Protein AF-A0AAN7QPN7-F1 (afdb_monomer_lite)

Secondary structure (DSSP, 8-state):
--HHHHHHHHHHHHHHHHHHHHHHHHHIIIIIHHHHHHHTTT-HHHHHHHHHHHHHHHHHHHHHHHHHHHHHHHHHHHHHHHHHHHH-SS----S-HHHHHHHHHHHHHTT-------SS-HHHHHHHHHHHHHTHHHHHHHTSHHHHHHHHHHHHHHS---S-SSS--HHHHHHTT-HHHHHHHHT-GGGSSHHHHHHHHHHHHHHHHHHHHHHHHHHHHHHHHT-

Radius of gyration: 21.47 Å; chains: 1; bounding box: 48×30×62 Å

Sequence (227 aa):
MDHEKLLLLAKVAGLTSSGIFSGYTWALSRATVPAIVDYGSGDEAVMLAQWRYQYVDGAAFSRPCCLINALSFGYLAYQGRVHHNECYGNLGCCAGAIHEVVVLIHARLAGNVVTPNLGIPLQYLYIIAAIASASGVPWALTLLRRTNGALSIRSKRLAGPYNDPISQPLCITYASHEQGAMKRESDDPKYKTAKALINRWKWHNDLRTALLILGTIVGAIAVVLDL

pLDDT: mean 83.75, std 16.08, range [40.84, 97.75]

Foldseek 3Di:
DDPVVLLVCLLCLQLVLLVVLLVVLVCCLPPVLVCLCVVCVPPQLSSLVSVVVVVLVNVVSLVVSLVSNLVSLVVVLVVLVVVCVVPPPDDADADCQPVQLVVCVVCVVVVHDDQRRNRDRLSVLSVLLSCLSNCLVVLCQPVCLLLLLLSLLVNCVRNNDDPDPVSPPPSNVVSVPDPSNVCLNPPDPQRPGSSSSSVVVSVSSVVSSVSSVSSSVSSVSSVVSVD

Structure (mmCIF, N/CA/C/O backbone):
data_AF-A0AAN7QPN7-F1
#
_entry.id   AF-A0AAN7QPN7-F1
#
loop_
_atom_site.group_PDB
_atom_site.id
_atom_site.type_symbol
_atom_site.label_atom_id
_atom_site.label_alt_id
_atom_site.label_comp_id
_atom_site.label_asym_id
_atom_site.label_entity_id
_atom_site.label_seq_id
_atom_site.pdbx_PDB_ins_code
_atom_site.Cartn_x
_atom_site.Cartn_y
_atom_site.Cartn_z
_atom_site.occupancy
_atom_site.B_iso_or_equiv
_atom_site.auth_seq_id
_atom_site.auth_comp_id
_atom_site.auth_asym_id
_atom_site.auth_atom_id
_atom_site.pdbx_PDB_model_num
ATOM 1 N N . MET A 1 1 ? -29.740 -4.440 13.169 1.00 72.25 1 MET A N 1
ATOM 2 C CA . MET A 1 1 ? -28.554 -4.948 13.888 1.00 72.25 1 MET A CA 1
ATOM 3 C C . MET A 1 1 ? -28.409 -4.105 15.137 1.00 72.25 1 MET A C 1
ATOM 5 O O . MET A 1 1 ? -28.555 -2.896 15.015 1.00 72.25 1 MET A O 1
ATOM 9 N N . ASP A 1 2 ? -28.250 -4.719 16.309 1.00 93.69 2 ASP A N 1
ATOM 10 C CA . ASP A 1 2 ? -28.040 -3.964 17.550 1.00 93.69 2 ASP A CA 1
ATOM 11 C C . ASP A 1 2 ? -26.683 -3.229 17.527 1.00 93.69 2 ASP A C 1
ATOM 13 O O . ASP A 1 2 ? -25.816 -3.492 16.684 1.00 93.69 2 ASP A O 1
ATOM 17 N N . HIS A 1 3 ? -26.543 -2.239 18.408 1.00 91.75 3 HIS A N 1
ATOM 18 C CA . HIS A 1 3 ? -25.372 -1.366 18.453 1.00 91.75 3 HIS A CA 1
ATOM 19 C C . HIS A 1 3 ? -24.078 -2.135 18.772 1.00 91.75 3 HIS A C 1
ATOM 21 O O . HIS A 1 3 ? -23.055 -1.901 18.129 1.00 91.75 3 HIS A O 1
ATOM 27 N N . GLU A 1 4 ? -24.131 -3.105 19.689 1.00 92.69 4 GLU A N 1
ATOM 28 C CA . GLU A 1 4 ? -22.986 -3.961 20.027 1.00 92.69 4 GLU A CA 1
ATOM 29 C C . GLU A 1 4 ? -22.502 -4.789 18.834 1.00 92.69 4 GLU A C 1
ATOM 31 O O . GLU A 1 4 ? -21.300 -4.826 18.564 1.00 92.69 4 GLU A O 1
ATOM 36 N N . LYS A 1 5 ? -23.407 -5.401 18.055 1.00 94.94 5 LYS A N 1
ATOM 37 C CA . LYS A 1 5 ? -23.014 -6.138 16.843 1.00 94.94 5 LYS A CA 1
ATOM 38 C C . LYS A 1 5 ? -22.386 -5.222 15.802 1.00 94.94 5 LYS A C 1
ATOM 40 O O . LYS A 1 5 ? -21.460 -5.650 15.120 1.00 94.94 5 LYS A O 1
ATOM 45 N N . LEU A 1 6 ? -22.847 -3.975 15.678 1.00 94.94 6 LEU A N 1
ATOM 46 C CA . LEU A 1 6 ? -22.224 -2.979 14.795 1.00 94.94 6 LEU A CA 1
ATOM 47 C C . LEU A 1 6 ? -20.797 -2.631 15.237 1.00 94.94 6 LEU A C 1
ATOM 49 O O . LEU A 1 6 ? -19.904 -2.581 14.392 1.00 94.94 6 LEU A O 1
ATOM 53 N N . LEU A 1 7 ? -20.569 -2.425 16.538 1.00 94.88 7 LEU A N 1
ATOM 54 C CA . LEU A 1 7 ? -19.230 -2.189 17.088 1.00 94.88 7 LEU A CA 1
ATOM 55 C C . LEU A 1 7 ? -18.312 -3.387 16.838 1.00 94.88 7 LEU A C 1
ATOM 57 O O . LEU A 1 7 ? -17.216 -3.219 16.305 1.00 94.88 7 LEU A O 1
ATOM 61 N N . LEU A 1 8 ? -18.769 -4.600 17.159 1.00 95.81 8 LEU A N 1
ATOM 62 C CA . LEU A 1 8 ? -17.993 -5.821 16.944 1.00 95.81 8 LEU A CA 1
ATOM 63 C C . LEU A 1 8 ? -17.665 -6.025 15.461 1.00 95.81 8 LEU A C 1
ATOM 65 O O . LEU A 1 8 ? -16.519 -6.312 15.115 1.00 95.81 8 LEU A O 1
ATOM 69 N N . LEU A 1 9 ? -18.647 -5.824 14.580 1.00 97.00 9 LEU A N 1
ATOM 70 C CA . LEU A 1 9 ? -18.448 -5.923 13.139 1.00 97.00 9 LEU A CA 1
ATOM 71 C C . LEU A 1 9 ? -17.403 -4.914 12.653 1.00 97.00 9 LEU A C 1
ATOM 73 O O . LEU A 1 9 ? -16.526 -5.291 11.883 1.00 97.00 9 LEU A O 1
ATOM 77 N N . ALA A 1 10 ? -17.453 -3.664 13.120 1.00 96.75 10 ALA A N 1
ATOM 78 C CA . ALA A 1 10 ? -16.465 -2.650 12.762 1.00 96.75 10 ALA A CA 1
ATOM 79 C C . ALA A 1 10 ? -15.056 -3.012 13.267 1.00 96.75 10 ALA A C 1
ATOM 81 O O . ALA A 1 10 ? -14.089 -2.878 12.518 1.00 96.75 10 ALA A O 1
ATOM 82 N N . LYS A 1 11 ? -14.927 -3.532 14.497 1.00 97.25 11 LYS A N 1
ATOM 83 C CA . LYS A 1 11 ? -13.642 -4.001 15.053 1.00 97.25 11 LYS A CA 1
ATOM 84 C C . LYS A 1 11 ? -13.041 -5.109 14.185 1.00 97.25 11 LYS A C 1
ATOM 86 O O . LYS A 1 11 ? -11.894 -5.000 13.752 1.00 97.25 11 LYS A O 1
ATOM 91 N N . VAL A 1 12 ? -13.830 -6.140 13.878 1.00 97.50 12 VAL A N 1
ATOM 92 C CA . VAL A 1 12 ? -13.389 -7.279 13.058 1.00 97.50 12 VAL A CA 1
ATOM 93 C C . VAL A 1 12 ? -13.070 -6.834 11.631 1.00 97.50 12 VAL A C 1
ATOM 95 O O . VAL A 1 12 ? -11.971 -7.086 11.146 1.00 97.50 12 VAL A O 1
ATOM 98 N N . ALA A 1 13 ? -13.982 -6.118 10.970 1.00 97.75 13 ALA A N 1
ATOM 99 C CA . ALA A 1 13 ? -13.796 -5.676 9.590 1.00 97.75 13 ALA A CA 1
ATOM 100 C C . ALA A 1 13 ? -12.569 -4.766 9.436 1.00 97.75 13 ALA A C 1
ATOM 102 O O . ALA A 1 13 ? -11.770 -4.974 8.521 1.00 97.75 13 ALA A O 1
ATOM 103 N N . GLY A 1 14 ? -12.383 -3.804 10.347 1.00 97.06 14 GLY A N 1
ATOM 104 C CA . GLY A 1 14 ? -11.235 -2.900 10.349 1.00 97.06 14 GLY A CA 1
ATOM 105 C C . GLY A 1 14 ? -9.908 -3.635 10.542 1.00 97.06 14 GLY A C 1
ATOM 106 O O . GLY A 1 14 ? -8.979 -3.437 9.758 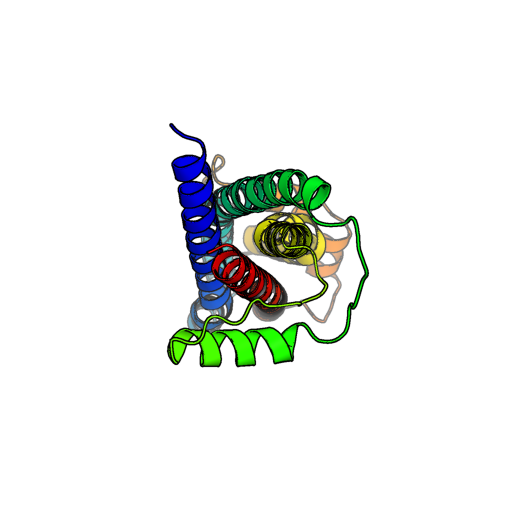1.00 97.06 14 GLY A O 1
ATOM 107 N N . LEU A 1 15 ? -9.817 -4.528 11.534 1.00 97.44 15 LEU A N 1
ATOM 108 C CA . LEU A 1 15 ? -8.595 -5.300 11.787 1.00 97.44 15 LEU A CA 1
ATOM 109 C C . LEU A 1 15 ? -8.265 -6.263 10.649 1.00 97.44 15 LEU A C 1
ATOM 111 O O . LEU A 1 15 ? -7.127 -6.284 10.175 1.00 97.44 15 LEU A O 1
ATOM 115 N N . THR A 1 16 ? -9.249 -7.032 10.182 1.00 97.75 16 THR A N 1
ATOM 116 C CA . THR A 1 16 ? -9.053 -8.005 9.105 1.00 97.75 16 THR A CA 1
ATOM 117 C C . THR A 1 16 ? -8.651 -7.310 7.809 1.00 97.75 16 THR A C 1
ATOM 119 O O . THR A 1 16 ? -7.647 -7.684 7.203 1.00 97.75 16 THR A O 1
ATOM 122 N N . SER A 1 17 ? -9.371 -6.262 7.401 1.00 97.31 17 SER A N 1
ATOM 123 C CA . SER A 1 17 ? -9.047 -5.512 6.183 1.00 97.31 17 SER A CA 1
ATOM 124 C C . SER A 1 17 ? -7.672 -4.835 6.272 1.00 97.31 17 SER A C 1
ATOM 126 O O . SER A 1 17 ? -6.893 -4.891 5.318 1.00 97.31 17 SER A O 1
ATOM 128 N N . SER A 1 18 ? -7.313 -4.255 7.423 1.00 96.38 18 SER A N 1
ATOM 129 C CA . SER A 1 18 ? -6.002 -3.625 7.629 1.00 96.38 18 SER A CA 1
ATOM 130 C C . SER A 1 18 ? -4.854 -4.643 7.593 1.00 96.38 18 SER A C 1
ATOM 132 O O . SER A 1 18 ? -3.833 -4.406 6.938 1.00 96.38 18 SER A O 1
ATOM 134 N N . GLY A 1 19 ? -5.030 -5.805 8.229 1.00 97.56 19 GLY A N 1
ATOM 135 C CA . GLY A 1 19 ? -4.060 -6.901 8.204 1.00 97.56 19 GLY A CA 1
ATOM 136 C C . GLY A 1 19 ? -3.856 -7.469 6.798 1.00 97.56 19 GLY A C 1
ATOM 137 O O . GLY A 1 19 ? -2.724 -7.586 6.332 1.00 97.56 19 GLY A O 1
ATOM 138 N N . ILE A 1 20 ? -4.947 -7.731 6.076 1.00 96.94 20 ILE A N 1
ATOM 139 C CA . ILE A 1 20 ? -4.897 -8.194 4.684 1.00 96.94 20 ILE A CA 1
ATOM 140 C C . ILE A 1 20 ? -4.188 -7.165 3.794 1.00 96.94 20 ILE A C 1
ATOM 142 O O . ILE A 1 20 ? -3.305 -7.519 3.012 1.00 96.94 20 ILE A O 1
ATOM 146 N N . PHE A 1 21 ? -4.536 -5.882 3.913 1.00 95.38 21 PHE A N 1
ATOM 147 C CA . PHE A 1 21 ? -3.988 -4.851 3.035 1.00 95.38 21 PHE A CA 1
ATOM 148 C C . PHE A 1 21 ? -2.498 -4.577 3.291 1.00 95.38 21 PHE A C 1
ATOM 150 O O . PHE A 1 21 ? -1.715 -4.422 2.345 1.00 95.38 21 PHE A O 1
ATOM 157 N N . SER A 1 22 ? -2.088 -4.553 4.562 1.00 96.06 22 SER A N 1
ATOM 158 C CA . SER A 1 22 ? -0.676 -4.435 4.938 1.00 96.06 22 SER A CA 1
ATOM 159 C C . SER A 1 22 ? 0.128 -5.656 4.481 1.00 96.06 22 SER A C 1
ATOM 161 O O . SER A 1 22 ? 1.174 -5.482 3.854 1.00 96.06 22 SER A O 1
ATOM 163 N N . GLY A 1 23 ? -0.393 -6.870 4.688 1.00 96.69 23 GLY A N 1
ATOM 164 C CA . GLY A 1 23 ? 0.221 -8.119 4.234 1.00 96.69 23 GLY A CA 1
ATOM 165 C C . GLY A 1 23 ? 0.376 -8.194 2.714 1.00 96.69 23 GLY A C 1
ATOM 166 O O . GLY A 1 23 ? 1.461 -8.499 2.221 1.00 96.69 23 GLY A O 1
ATOM 167 N N . TYR A 1 24 ? -0.662 -7.825 1.958 1.00 96.00 24 TYR A N 1
ATOM 168 C CA . TYR A 1 24 ? -0.602 -7.747 0.496 1.00 96.00 24 TYR A CA 1
ATOM 169 C C . TYR A 1 24 ? 0.479 -6.766 0.021 1.00 96.00 24 TYR A C 1
ATOM 171 O O . TYR A 1 24 ? 1.300 -7.096 -0.835 1.00 96.00 24 TYR A O 1
ATOM 179 N N . THR A 1 25 ? 0.522 -5.561 0.598 1.00 94.75 25 THR A N 1
ATOM 180 C CA . THR A 1 25 ? 1.511 -4.543 0.205 1.00 94.75 25 THR A CA 1
ATOM 181 C C . THR A 1 25 ? 2.936 -4.976 0.567 1.00 94.75 25 THR A C 1
ATOM 183 O O . THR A 1 25 ? 3.868 -4.738 -0.203 1.00 94.75 25 THR A O 1
ATOM 186 N N . TRP A 1 26 ? 3.103 -5.668 1.697 1.00 96.50 26 TRP A N 1
ATOM 187 C CA . TRP A 1 26 ? 4.377 -6.259 2.092 1.00 96.50 26 TRP A CA 1
ATOM 188 C C . TRP A 1 26 ? 4.833 -7.335 1.101 1.00 96.50 26 TRP A C 1
ATOM 190 O O . TRP A 1 26 ? 5.966 -7.282 0.616 1.00 96.50 26 TRP A O 1
ATOM 200 N N . ALA A 1 27 ? 3.943 -8.267 0.748 1.00 97.00 27 ALA A N 1
ATOM 201 C CA . ALA A 1 27 ? 4.219 -9.336 -0.210 1.00 97.00 27 ALA A CA 1
ATOM 202 C C . ALA A 1 27 ? 4.583 -8.775 -1.592 1.00 97.00 27 ALA A C 1
ATOM 204 O O . ALA A 1 27 ? 5.551 -9.222 -2.208 1.00 97.00 27 ALA A O 1
ATOM 205 N N . LEU A 1 28 ? 3.887 -7.724 -2.035 1.00 94.94 28 LEU A N 1
ATOM 206 C CA . LEU A 1 28 ? 4.197 -7.013 -3.273 1.00 94.94 28 LEU A CA 1
ATOM 207 C C . LEU A 1 28 ? 5.650 -6.520 -3.295 1.00 94.94 28 LEU A C 1
ATOM 209 O O . LEU A 1 28 ? 6.369 -6.724 -4.273 1.00 94.94 28 LEU A O 1
ATOM 213 N N . SER A 1 29 ? 6.106 -5.889 -2.211 1.00 94.38 29 SER A N 1
ATOM 214 C CA . SER A 1 29 ? 7.477 -5.387 -2.121 1.00 94.38 29 SER A CA 1
ATOM 215 C C . SER A 1 29 ? 8.520 -6.489 -1.964 1.00 94.38 29 SER A C 1
ATOM 217 O O . SER A 1 29 ? 9.626 -6.346 -2.483 1.00 94.38 29 SER A O 1
ATOM 219 N N . ARG A 1 30 ? 8.222 -7.549 -1.204 1.00 96.62 30 ARG A N 1
ATOM 220 C CA . ARG A 1 30 ? 9.219 -8.546 -0.775 1.00 96.62 30 ARG A CA 1
ATOM 221 C C . ARG A 1 30 ? 9.292 -9.788 -1.647 1.00 96.62 30 ARG A C 1
ATOM 223 O O . ARG A 1 30 ? 10.356 -10.389 -1.696 1.00 96.62 30 ARG A O 1
ATOM 230 N N . ALA A 1 31 ? 8.215 -10.135 -2.337 1.00 96.50 31 ALA A N 1
ATOM 231 C CA . ALA A 1 31 ? 8.166 -11.287 -3.226 1.00 96.50 31 ALA A CA 1
ATOM 232 C C . ALA A 1 31 ? 7.964 -10.850 -4.678 1.00 96.50 31 ALA A C 1
ATOM 234 O O . ALA A 1 31 ? 8.796 -11.144 -5.534 1.00 96.50 31 ALA A O 1
ATOM 235 N N . THR A 1 32 ? 6.906 -10.085 -4.957 1.00 96.06 32 THR A N 1
ATOM 236 C CA . THR A 1 32 ? 6.522 -9.800 -6.344 1.00 96.06 32 THR A CA 1
ATOM 237 C C . THR A 1 32 ? 7.519 -8.900 -7.067 1.00 96.06 32 THR A C 1
ATOM 239 O O . THR A 1 32 ? 7.882 -9.200 -8.199 1.00 96.06 32 THR A O 1
ATOM 242 N N . VAL A 1 33 ? 8.002 -7.813 -6.450 1.00 95.94 33 VAL A N 1
ATOM 243 C CA . VAL A 1 33 ? 8.990 -6.950 -7.122 1.00 95.94 33 VAL A CA 1
ATOM 244 C C . VAL A 1 33 ? 10.299 -7.690 -7.428 1.00 95.94 33 VAL A C 1
ATOM 246 O O . VAL A 1 33 ? 10.732 -7.605 -8.577 1.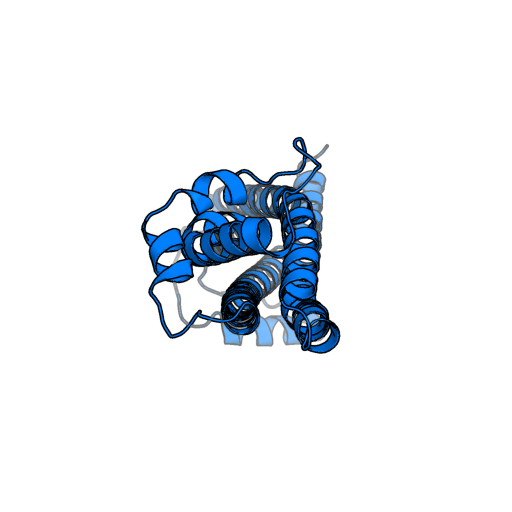00 95.94 33 VAL A O 1
ATOM 249 N N . PRO A 1 34 ? 10.939 -8.397 -6.473 1.00 96.31 34 PRO A N 1
ATOM 250 C CA . PRO A 1 34 ? 12.112 -9.207 -6.790 1.00 96.31 34 PRO A CA 1
ATOM 251 C C . PRO A 1 34 ? 11.854 -10.181 -7.940 1.00 96.31 34 PRO A C 1
ATOM 253 O O . PRO A 1 34 ? 12.615 -10.181 -8.896 1.00 96.31 34 PRO A O 1
ATOM 256 N N . ALA A 1 35 ? 10.718 -10.888 -7.932 1.00 96.06 35 ALA A N 1
ATOM 257 C CA . ALA A 1 35 ? 10.357 -11.795 -9.019 1.00 96.06 35 ALA A CA 1
ATOM 258 C C . ALA A 1 35 ? 10.266 -11.090 -10.386 1.00 96.06 35 ALA A C 1
ATOM 260 O O . ALA A 1 35 ? 10.798 -11.603 -11.366 1.00 96.06 35 ALA A O 1
ATOM 261 N N . ILE A 1 36 ? 9.657 -9.897 -10.454 1.00 95.62 36 ILE A N 1
ATOM 262 C CA . ILE A 1 36 ? 9.595 -9.095 -11.690 1.00 95.62 36 ILE A CA 1
ATOM 263 C C . ILE A 1 36 ? 11.003 -8.725 -12.170 1.00 95.62 36 ILE A C 1
ATOM 265 O O . ILE A 1 36 ? 11.316 -8.842 -13.352 1.00 95.62 36 ILE A O 1
ATOM 269 N N . VAL A 1 37 ? 11.854 -8.254 -11.255 1.00 95.31 37 VAL A N 1
ATOM 270 C CA . VAL A 1 37 ? 13.202 -7.768 -11.578 1.00 95.31 37 VAL A CA 1
ATOM 271 C C . VAL A 1 37 ? 14.138 -8.904 -11.982 1.00 95.31 37 VAL A C 1
ATOM 273 O O . VAL A 1 37 ? 14.951 -8.717 -12.887 1.00 95.31 37 VAL A O 1
ATOM 276 N N . ASP A 1 38 ? 14.039 -10.054 -11.322 1.00 93.06 38 ASP A N 1
ATOM 277 C CA . ASP A 1 38 ? 14.915 -11.198 -11.557 1.00 93.06 38 ASP A CA 1
ATOM 278 C C . ASP A 1 38 ? 14.506 -11.934 -12.839 1.00 93.06 38 ASP A C 1
ATOM 280 O O . ASP A 1 38 ? 15.352 -12.176 -13.703 1.00 93.06 38 ASP A O 1
ATOM 284 N N . TYR A 1 39 ? 13.205 -12.196 -13.024 1.00 89.19 39 TYR A N 1
ATOM 285 C CA . TYR A 1 39 ? 12.685 -12.880 -14.212 1.00 89.19 39 TYR A CA 1
ATOM 286 C C . TYR A 1 39 ? 12.797 -12.027 -15.481 1.00 89.19 39 TYR A C 1
ATOM 288 O O . TYR A 1 39 ? 13.124 -12.535 -16.549 1.00 89.19 39 TYR A O 1
ATOM 296 N N . GLY A 1 40 ? 12.556 -10.718 -15.379 1.00 82.88 40 GLY A N 1
ATOM 297 C CA . GLY A 1 40 ? 12.649 -9.797 -16.512 1.00 82.88 40 GLY A CA 1
ATOM 298 C C . GLY A 1 40 ? 14.032 -9.167 -16.704 1.00 82.88 40 GLY A C 1
ATOM 299 O O . GLY A 1 40 ? 14.169 -8.230 -17.484 1.00 82.88 40 GLY A O 1
ATOM 300 N N . SER A 1 41 ? 15.070 -9.643 -16.010 1.00 78.19 41 SER A N 1
ATOM 301 C CA . SER A 1 41 ? 16.407 -9.024 -16.007 1.00 78.19 41 SER A CA 1
ATOM 302 C C . SER A 1 41 ? 17.057 -8.866 -17.394 1.00 78.19 41 SER A C 1
ATOM 304 O O . SER A 1 41 ? 17.910 -7.991 -17.553 1.00 78.19 41 SER A O 1
ATOM 306 N N . GLY A 1 42 ? 16.631 -9.651 -18.391 1.00 84.94 42 GLY A N 1
ATOM 307 C CA . GLY A 1 42 ? 17.075 -9.555 -19.787 1.00 84.94 42 GLY A CA 1
ATOM 308 C C . GLY A 1 42 ? 16.144 -8.788 -20.737 1.00 84.94 42 GLY A C 1
ATOM 309 O O . GLY A 1 42 ? 16.549 -8.513 -21.862 1.00 84.94 42 GLY A O 1
ATOM 310 N N . ASP A 1 43 ? 14.926 -8.431 -20.315 1.00 94.44 43 ASP A N 1
ATOM 311 C CA . ASP A 1 43 ? 13.935 -7.761 -21.167 1.00 94.44 43 ASP A CA 1
ATOM 312 C C . ASP A 1 43 ? 13.081 -6.759 -20.367 1.00 94.44 43 ASP A C 1
ATOM 314 O O . ASP A 1 43 ? 12.203 -7.116 -19.571 1.00 94.44 43 ASP A O 1
ATOM 318 N N . GLU A 1 44 ? 13.313 -5.465 -20.612 1.00 94.50 44 GLU A N 1
ATOM 319 C CA . GLU A 1 44 ? 12.544 -4.399 -19.970 1.00 94.50 44 GLU A CA 1
ATOM 320 C C . GLU A 1 44 ? 11.054 -4.444 -20.310 1.00 94.50 44 GLU A C 1
ATOM 322 O O . GLU A 1 44 ? 10.236 -4.084 -19.459 1.00 94.50 44 GLU A O 1
ATOM 327 N N . ALA A 1 45 ? 10.680 -4.885 -21.514 1.00 93.38 45 ALA A N 1
ATOM 328 C CA . ALA A 1 45 ? 9.281 -4.983 -21.904 1.00 93.38 45 ALA A CA 1
ATOM 329 C C . ALA A 1 45 ? 8.550 -6.005 -21.022 1.00 93.38 45 ALA A C 1
ATOM 331 O O . ALA A 1 45 ? 7.473 -5.706 -20.501 1.00 93.38 45 ALA A O 1
ATOM 332 N N . VAL A 1 46 ? 9.170 -7.158 -20.754 1.00 94.31 46 VAL A N 1
ATOM 333 C CA . VAL A 1 46 ? 8.613 -8.178 -19.850 1.00 94.31 46 VAL A CA 1
ATOM 334 C C . VAL A 1 46 ? 8.465 -7.631 -18.429 1.00 94.31 46 VAL A C 1
ATOM 336 O O . VAL A 1 46 ? 7.374 -7.726 -17.859 1.00 94.31 46 VAL A O 1
ATOM 339 N N . MET A 1 47 ? 9.496 -6.976 -17.875 1.00 95.31 47 MET A N 1
ATOM 340 C CA . MET A 1 47 ? 9.407 -6.356 -16.539 1.00 95.31 47 MET A CA 1
ATOM 341 C C . MET A 1 47 ? 8.249 -5.359 -16.446 1.00 95.31 47 MET A C 1
ATOM 343 O O . MET A 1 47 ? 7.491 -5.335 -15.476 1.00 95.31 47 MET A O 1
ATOM 347 N N . LEU A 1 48 ? 8.114 -4.511 -17.464 1.00 94.06 48 LEU A N 1
ATOM 348 C CA . LEU A 1 48 ? 7.106 -3.461 -17.504 1.00 94.06 48 LEU A CA 1
ATOM 349 C C . LEU A 1 48 ? 5.695 -4.010 -17.711 1.00 94.06 48 LEU A C 1
ATOM 351 O O . LEU A 1 48 ? 4.750 -3.403 -17.202 1.00 94.06 48 LEU A O 1
ATOM 355 N N . ALA A 1 49 ? 5.538 -5.117 -18.437 1.00 91.81 49 ALA A N 1
ATOM 356 C CA . ALA A 1 49 ? 4.267 -5.816 -18.585 1.00 91.81 49 ALA A CA 1
ATOM 357 C C . ALA A 1 49 ? 3.824 -6.436 -17.251 1.00 91.81 49 ALA A C 1
ATOM 359 O O . ALA A 1 49 ? 2.698 -6.202 -16.810 1.00 91.81 49 ALA A O 1
ATOM 360 N N . GLN A 1 50 ? 4.728 -7.144 -16.567 1.00 93.81 50 GLN A N 1
ATOM 361 C CA . GLN A 1 50 ? 4.450 -7.760 -15.266 1.00 93.81 50 GLN A CA 1
ATOM 362 C C . GLN A 1 50 ? 4.166 -6.714 -14.182 1.00 93.81 50 GLN A C 1
ATOM 364 O O . GLN A 1 50 ? 3.197 -6.840 -13.433 1.00 93.81 50 GLN A O 1
ATOM 369 N N . TRP A 1 51 ? 4.954 -5.632 -14.133 1.00 94.56 51 TRP A N 1
ATOM 370 C CA . TRP A 1 51 ? 4.675 -4.498 -13.251 1.00 94.56 51 TRP A CA 1
ATOM 371 C C . TRP A 1 51 ? 3.278 -3.928 -13.500 1.00 94.56 51 TRP A C 1
ATOM 373 O O . TRP A 1 51 ? 2.535 -3.689 -12.548 1.00 94.56 51 TRP A O 1
ATOM 383 N N . ARG A 1 52 ? 2.910 -3.717 -14.772 1.00 91.25 52 ARG A N 1
ATOM 384 C CA . ARG A 1 52 ? 1.616 -3.133 -15.136 1.00 91.25 52 ARG A CA 1
ATOM 385 C C . ARG A 1 52 ? 0.472 -4.026 -14.678 1.00 91.25 52 ARG A C 1
ATOM 387 O O . ARG A 1 52 ? -0.446 -3.515 -14.048 1.00 91.25 52 ARG A O 1
ATOM 394 N N . TYR A 1 53 ? 0.556 -5.331 -14.941 1.00 90.94 53 TYR A N 1
ATOM 395 C CA . TYR A 1 53 ? -0.423 -6.308 -14.464 1.00 90.94 53 TYR A CA 1
ATOM 396 C C . TYR A 1 53 ? -0.619 -6.188 -12.950 1.00 90.94 53 TYR A C 1
ATOM 398 O O . TYR A 1 53 ? -1.732 -5.950 -12.481 1.00 90.94 53 TYR A O 1
ATOM 406 N N . GLN A 1 54 ? 0.479 -6.220 -12.190 1.00 92.56 54 GLN A N 1
ATOM 407 C CA . GLN A 1 54 ? 0.391 -6.169 -10.736 1.00 92.56 54 GLN A CA 1
ATOM 408 C C . GLN A 1 54 ? -0.100 -4.823 -10.199 1.00 92.56 54 GLN A C 1
ATOM 410 O O . GLN A 1 54 ? -0.747 -4.749 -9.152 1.00 92.56 54 GLN A O 1
ATOM 415 N N . TYR A 1 55 ? 0.209 -3.737 -10.900 1.00 90.75 55 TYR A N 1
ATOM 416 C CA . TYR A 1 55 ? -0.278 -2.417 -10.546 1.00 90.75 55 TYR A CA 1
ATOM 417 C C . TYR A 1 55 ? -1.798 -2.308 -10.706 1.00 90.75 55 TYR A C 1
ATOM 419 O O . TYR A 1 55 ? -2.458 -1.756 -9.824 1.00 90.75 55 TYR A O 1
ATOM 427 N N . VAL A 1 56 ? -2.347 -2.828 -11.809 1.00 88.19 56 VAL A N 1
ATOM 428 C CA . VAL A 1 56 ? -3.795 -2.838 -12.065 1.00 88.19 56 VAL A CA 1
ATOM 429 C C . VAL A 1 56 ? -4.517 -3.674 -11.013 1.00 88.19 56 VAL A C 1
ATOM 431 O O . VAL A 1 56 ? -5.429 -3.169 -10.358 1.00 88.19 56 VAL A O 1
ATOM 434 N N . ASP A 1 57 ? -4.047 -4.899 -10.792 1.00 89.12 57 ASP A N 1
ATOM 435 C CA . ASP A 1 57 ? -4.608 -5.814 -9.798 1.00 89.12 57 ASP A CA 1
ATOM 436 C C . ASP A 1 57 ? -4.561 -5.207 -8.383 1.00 89.12 57 ASP A C 1
ATOM 438 O O . ASP A 1 57 ? -5.574 -5.066 -7.694 1.00 89.12 57 ASP A O 1
ATOM 442 N N . GLY A 1 58 ? -3.401 -4.670 -7.988 1.00 90.31 58 GLY A N 1
ATOM 443 C CA . GLY A 1 58 ? -3.249 -3.984 -6.708 1.00 90.31 58 GLY A CA 1
ATOM 444 C C . GLY A 1 58 ? -4.125 -2.738 -6.559 1.00 90.31 58 GLY A C 1
ATOM 445 O O . GLY A 1 58 ? -4.560 -2.424 -5.449 1.00 90.31 58 GLY A O 1
ATOM 446 N N . ALA A 1 59 ? -4.410 -2.013 -7.642 1.00 88.12 59 ALA A N 1
ATOM 447 C CA . ALA A 1 59 ? -5.315 -0.868 -7.607 1.00 88.12 59 ALA A CA 1
ATOM 448 C C . ALA A 1 59 ? -6.777 -1.297 -7.405 1.00 88.12 59 ALA A C 1
ATOM 450 O O . ALA A 1 59 ? -7.494 -0.626 -6.661 1.00 88.12 59 ALA A O 1
ATOM 451 N N . ALA A 1 60 ? -7.207 -2.398 -8.025 1.00 88.56 60 ALA A N 1
ATOM 452 C CA . ALA A 1 60 ? -8.540 -2.964 -7.827 1.00 88.56 60 ALA A CA 1
ATOM 453 C C . ALA A 1 60 ? -8.722 -3.476 -6.390 1.00 88.56 60 ALA A C 1
ATOM 455 O O . ALA A 1 60 ? -9.738 -3.190 -5.760 1.00 88.56 60 ALA A O 1
ATOM 456 N N . PHE A 1 61 ? -7.699 -4.136 -5.847 1.00 90.69 61 PHE A N 1
ATOM 457 C CA . PHE A 1 61 ? -7.716 -4.699 -4.499 1.00 90.69 61 PHE A CA 1
ATOM 458 C C . PHE A 1 61 ? -7.617 -3.653 -3.375 1.00 90.69 61 PHE A C 1
ATOM 460 O O . PHE A 1 61 ? -8.332 -3.718 -2.379 1.00 90.69 61 PHE A O 1
ATOM 467 N N . SER A 1 62 ? -6.739 -2.656 -3.512 1.00 90.88 62 SER A N 1
ATOM 468 C CA . SER A 1 62 ? -6.459 -1.696 -2.427 1.00 90.88 62 SER A CA 1
ATOM 469 C C . SER A 1 62 ? -7.618 -0.749 -2.105 1.00 90.88 62 SER A C 1
ATOM 471 O O . SER A 1 62 ? -7.778 -0.338 -0.957 1.00 90.88 62 SER A O 1
ATOM 473 N N . ARG A 1 63 ? -8.439 -0.395 -3.099 1.00 91.62 63 ARG A N 1
ATOM 474 C CA . ARG A 1 63 ? -9.571 0.532 -2.940 1.00 91.62 63 ARG A CA 1
ATOM 475 C C . ARG A 1 63 ? -10.628 0.041 -1.940 1.00 91.62 63 ARG A C 1
ATOM 477 O O . ARG A 1 63 ? -10.917 0.805 -1.016 1.00 91.62 63 ARG A O 1
ATOM 484 N N . PRO A 1 64 ? -11.195 -1.179 -2.063 1.00 94.50 64 PRO A N 1
ATOM 485 C CA . PRO A 1 64 ? -12.168 -1.671 -1.093 1.00 94.50 64 PRO A CA 1
ATOM 486 C C . PRO A 1 64 ? -11.560 -1.799 0.306 1.00 94.50 64 PRO A C 1
ATOM 488 O O . PRO A 1 64 ? -12.199 -1.377 1.265 1.00 94.50 64 PRO A O 1
ATOM 491 N N . CYS A 1 65 ? -10.312 -2.264 0.441 1.00 94.56 65 CYS A N 1
ATOM 492 C CA . CYS A 1 65 ? -9.650 -2.334 1.747 1.00 94.56 65 CYS A CA 1
ATOM 493 C C . CYS A 1 65 ? -9.497 -0.953 2.405 1.00 94.56 65 CYS A C 1
ATOM 495 O O . CYS A 1 65 ? -9.810 -0.791 3.583 1.00 94.56 65 CYS A O 1
ATOM 497 N N . CYS A 1 66 ? -9.062 0.064 1.650 1.00 93.56 66 CYS A N 1
ATOM 498 C CA . CYS A 1 66 ? -8.985 1.442 2.141 1.00 93.56 66 CYS A CA 1
ATOM 499 C C . CYS A 1 66 ? -10.350 1.957 2.612 1.00 93.56 66 CYS A C 1
ATOM 501 O O . CYS A 1 66 ? -10.427 2.584 3.668 1.00 93.56 66 CYS A O 1
ATOM 503 N N . LEU A 1 67 ? -11.414 1.688 1.848 1.00 95.44 67 LEU A N 1
ATOM 504 C CA . LEU A 1 67 ? -12.769 2.107 2.199 1.00 95.44 67 LEU A CA 1
ATOM 505 C C . LEU A 1 67 ? -13.256 1.410 3.475 1.00 95.44 67 LEU A C 1
ATOM 507 O O . LEU A 1 67 ? -13.732 2.082 4.385 1.00 95.44 67 LEU A O 1
ATOM 511 N N . ILE A 1 68 ? -13.082 0.089 3.573 1.00 97.19 68 ILE A N 1
ATOM 512 C CA . ILE A 1 68 ? -13.454 -0.689 4.761 1.00 97.19 68 ILE A CA 1
ATOM 513 C C . ILE A 1 68 ? -12.691 -0.183 5.989 1.00 97.19 68 ILE A C 1
ATOM 515 O O . ILE A 1 68 ? -13.309 0.033 7.028 1.00 97.19 68 ILE A O 1
ATOM 519 N N . ASN A 1 69 ? -11.384 0.072 5.872 1.00 95.81 69 ASN A N 1
ATOM 520 C CA . ASN A 1 69 ? -10.570 0.594 6.974 1.00 95.81 69 ASN A CA 1
ATOM 521 C C . ASN A 1 69 ? -11.048 1.981 7.425 1.00 95.81 69 ASN A C 1
ATOM 523 O O . ASN A 1 69 ? -11.224 2.208 8.622 1.00 95.81 69 ASN A O 1
ATOM 527 N N . ALA A 1 70 ? -11.288 2.892 6.475 1.00 95.38 70 ALA A N 1
ATOM 528 C CA . ALA A 1 70 ? -11.750 4.248 6.763 1.00 95.38 70 ALA A CA 1
ATOM 529 C C . ALA A 1 70 ? -13.120 4.249 7.451 1.00 95.38 70 ALA A C 1
ATOM 531 O O . ALA A 1 70 ? -13.300 4.934 8.455 1.00 95.38 70 ALA A O 1
ATOM 532 N N . LEU A 1 71 ? -14.071 3.465 6.935 1.00 96.94 71 LEU A N 1
ATOM 533 C CA . LEU A 1 71 ? -15.418 3.380 7.494 1.00 96.94 71 LEU A CA 1
ATOM 534 C C . LEU A 1 71 ? -15.420 2.691 8.859 1.00 96.94 71 LEU A C 1
ATOM 536 O O . LEU A 1 71 ? -16.051 3.191 9.784 1.00 96.94 71 LEU A O 1
ATOM 540 N N . SER A 1 72 ? -14.690 1.584 9.009 1.00 97.19 72 SER A N 1
ATOM 541 C CA . SER A 1 72 ? -14.680 0.799 10.248 1.00 97.19 72 SER A CA 1
ATOM 542 C C . SER A 1 72 ? -14.020 1.562 11.394 1.00 97.19 72 SER A C 1
ATOM 544 O O . SER A 1 72 ? -14.651 1.803 12.421 1.00 97.19 72 SER A O 1
ATOM 546 N N . PHE A 1 73 ? -12.775 2.014 11.217 1.00 96.62 73 PHE A N 1
ATOM 547 C CA . PHE A 1 73 ? -12.081 2.767 12.264 1.00 96.62 73 PHE A CA 1
ATOM 548 C C . PHE A 1 73 ? -12.636 4.185 12.427 1.00 96.62 73 PHE A C 1
ATOM 550 O O . PHE A 1 73 ? -12.652 4.701 13.540 1.00 96.62 73 PHE A O 1
ATOM 557 N N . GLY A 1 74 ? -13.159 4.800 11.362 1.00 95.19 74 GLY A N 1
ATOM 558 C CA . GLY A 1 74 ? -13.872 6.075 11.457 1.00 95.19 74 GLY A CA 1
ATOM 559 C C . GLY A 1 74 ? -15.152 5.968 12.288 1.00 95.19 74 GLY A C 1
ATOM 560 O O . GLY A 1 74 ? -15.406 6.826 13.133 1.00 95.19 74 GLY A O 1
ATOM 561 N N . TYR A 1 75 ? -15.923 4.889 12.115 1.00 95.44 75 TYR A N 1
ATOM 562 C CA . TYR A 1 75 ? -17.094 4.604 12.944 1.00 95.44 75 TYR A CA 1
ATOM 563 C C . TYR A 1 75 ? -16.704 4.382 14.411 1.00 95.44 75 TYR A C 1
ATOM 565 O O . TYR A 1 75 ? -17.290 5.007 15.292 1.00 95.44 75 TYR A O 1
ATOM 573 N N . LEU A 1 76 ? -15.676 3.572 14.687 1.00 93.94 76 LEU A N 1
ATOM 574 C CA . LEU A 1 76 ? -15.198 3.337 16.057 1.00 93.94 76 LEU A CA 1
ATOM 575 C C . LEU A 1 76 ? -14.667 4.618 16.721 1.00 93.94 76 LEU A C 1
ATOM 577 O O . LEU A 1 76 ? -14.954 4.876 17.887 1.00 93.94 76 LEU A O 1
ATOM 581 N N . ALA A 1 77 ? -13.968 5.473 15.971 1.00 92.25 77 ALA A N 1
ATOM 582 C CA . ALA A 1 77 ? -13.546 6.786 16.450 1.00 92.25 77 ALA A CA 1
ATOM 583 C C . ALA A 1 77 ? -14.739 7.687 16.801 1.00 92.25 77 ALA A C 1
ATOM 585 O O . ALA A 1 77 ? -14.717 8.375 17.822 1.00 92.25 77 ALA A O 1
ATOM 586 N N . TYR A 1 78 ? -15.783 7.685 15.968 1.00 90.38 78 TYR A N 1
ATOM 587 C CA . TYR A 1 78 ? -17.001 8.446 16.231 1.00 90.38 78 TYR A CA 1
ATOM 588 C C . TYR A 1 78 ? -17.693 7.978 17.519 1.00 90.38 78 TYR A C 1
ATOM 590 O O . TYR A 1 78 ? -18.040 8.813 18.352 1.00 90.38 78 TYR A O 1
ATOM 598 N N . GLN A 1 79 ? -17.815 6.664 17.725 1.00 89.25 79 GLN A N 1
ATOM 599 C CA . GLN A 1 79 ? -18.422 6.103 18.937 1.00 89.25 79 GLN A CA 1
ATOM 600 C C . GLN A 1 79 ? -17.573 6.358 20.1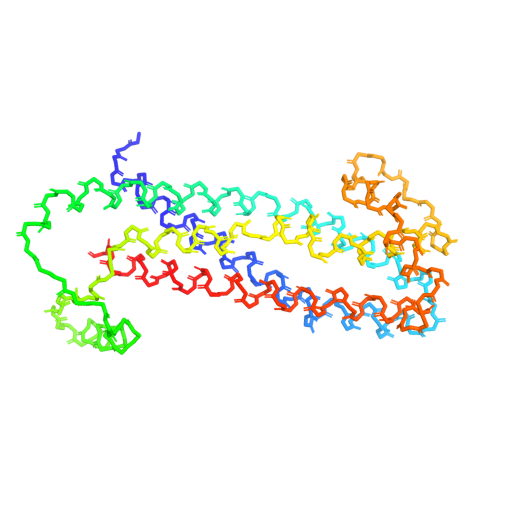90 1.00 89.25 79 GLN A C 1
ATOM 602 O O . GLN A 1 79 ? -18.101 6.750 21.229 1.00 89.25 79 GLN A O 1
ATOM 607 N N . GLY A 1 80 ? -16.243 6.262 20.080 1.00 79.38 80 GLY A N 1
ATOM 608 C CA . GLY A 1 80 ? -15.324 6.578 21.178 1.00 79.38 80 GLY A CA 1
ATOM 609 C C . GLY A 1 80 ? -15.431 8.025 21.683 1.00 79.38 80 GLY A C 1
ATOM 610 O O . GLY A 1 80 ? -15.138 8.286 22.847 1.00 79.38 80 GLY A O 1
ATOM 611 N N . ARG A 1 81 ? -15.899 8.967 20.848 1.00 73.44 81 ARG A N 1
ATOM 612 C CA . ARG A 1 81 ? -16.175 10.354 21.261 1.00 73.44 81 ARG A CA 1
ATOM 613 C C . ARG A 1 81 ? -17.371 10.454 22.207 1.00 73.44 81 ARG A C 1
ATOM 615 O O . ARG A 1 81 ? -17.347 11.266 23.128 1.00 73.44 81 ARG A O 1
ATOM 622 N N . VAL A 1 82 ? -18.417 9.666 21.954 1.00 60.25 82 VAL A N 1
ATOM 623 C CA . VAL A 1 82 ? -19.675 9.717 22.714 1.00 60.25 82 VAL A CA 1
ATOM 624 C C . VAL A 1 82 ? -19.425 9.303 24.164 1.00 60.25 82 VAL A C 1
ATOM 626 O O . VAL A 1 82 ? -19.817 10.028 25.071 1.00 60.25 82 VAL A O 1
ATOM 629 N N . HIS A 1 83 ? -18.658 8.232 24.380 1.00 54.66 83 HIS A N 1
ATOM 630 C CA . HIS A 1 83 ? -18.307 7.752 25.722 1.00 54.66 83 HIS A CA 1
ATOM 631 C C . HIS A 1 83 ? -17.317 8.662 26.470 1.00 54.66 83 HIS A C 1
ATOM 633 O O . HIS A 1 83 ? -17.337 8.745 27.696 1.00 54.66 83 HIS A O 1
ATOM 639 N N . HIS A 1 84 ? -16.464 9.399 25.754 1.00 53.03 84 HIS A N 1
ATOM 640 C CA . HIS A 1 84 ? -15.483 10.289 26.378 1.00 53.03 84 HIS A CA 1
ATOM 641 C C . HIS A 1 84 ? -16.112 11.524 27.046 1.00 53.03 84 HIS A C 1
ATOM 643 O O . HIS A 1 84 ? -15.560 12.051 28.014 1.00 53.03 84 HIS A O 1
ATOM 649 N N . ASN A 1 85 ? -17.271 11.978 26.558 1.00 50.47 85 ASN A N 1
ATOM 650 C CA . ASN A 1 85 ? -17.995 13.106 27.150 1.00 50.47 85 ASN A CA 1
ATOM 651 C C . ASN A 1 85 ? -18.620 12.771 28.517 1.00 50.47 85 ASN A C 1
ATOM 653 O O . ASN A 1 85 ? -18.975 13.693 29.245 1.00 50.47 85 ASN A O 1
ATOM 657 N N . GLU A 1 86 ? -18.716 11.491 28.888 1.00 48.56 86 GLU A N 1
ATOM 658 C CA . GLU A 1 86 ? -19.257 11.061 30.186 1.00 48.56 86 GLU A CA 1
ATOM 659 C C . GLU A 1 86 ? -18.163 10.828 31.248 1.00 48.56 86 GLU A C 1
ATOM 661 O O . GLU A 1 86 ? -18.432 10.983 32.437 1.00 48.56 86 GLU A O 1
ATOM 666 N N . CYS A 1 87 ? -16.913 10.530 30.855 1.00 45.00 87 CYS A N 1
ATOM 667 C CA . CYS A 1 87 ? -15.838 10.184 31.803 1.00 45.00 87 CYS A CA 1
ATOM 668 C C . CYS A 1 87 ? -14.820 11.300 32.111 1.00 45.00 87 CYS A C 1
ATOM 670 O O . CYS A 1 87 ? -14.190 11.258 33.167 1.00 45.00 87 CYS A O 1
ATOM 672 N N . TYR A 1 88 ? -14.639 12.312 31.255 1.00 44.59 88 TYR A N 1
ATOM 673 C CA . TYR A 1 88 ? -13.561 13.308 31.419 1.00 44.59 88 TYR A CA 1
ATOM 674 C C . TYR A 1 88 ? -13.972 14.585 32.161 1.00 44.59 88 TYR A C 1
ATOM 676 O O . TYR A 1 88 ? -13.693 15.707 31.739 1.00 44.59 88 TYR A O 1
ATOM 684 N N . GLY A 1 89 ? -14.567 14.390 33.336 1.00 43.75 89 GLY A N 1
ATOM 685 C CA . GLY A 1 89 ? -14.595 15.396 34.395 1.00 43.75 89 GLY A CA 1
ATOM 686 C C . GLY A 1 89 ? -13.268 15.542 35.153 1.00 43.75 89 GLY A C 1
ATOM 687 O O . GLY A 1 89 ? -13.187 16.432 35.989 1.00 43.75 89 GLY A O 1
ATOM 688 N N . ASN A 1 90 ? -12.231 14.720 34.914 1.00 41.62 90 ASN A N 1
ATOM 689 C CA . ASN A 1 90 ? -10.949 14.874 35.615 1.00 41.62 90 ASN A CA 1
ATOM 690 C C . ASN A 1 90 ? -9.711 14.323 34.879 1.00 41.62 90 ASN A C 1
ATOM 692 O O . ASN A 1 90 ? -9.619 13.137 34.594 1.00 41.62 90 ASN A O 1
ATOM 696 N N . LEU A 1 91 ? -8.755 15.244 34.711 1.00 44.72 91 LEU A N 1
ATOM 697 C CA . LEU A 1 91 ? -7.288 15.144 34.654 1.00 44.72 91 LEU A CA 1
ATOM 698 C C . LEU A 1 91 ? -6.577 14.257 33.612 1.00 44.72 91 LEU A C 1
ATOM 700 O O . LEU A 1 91 ? -6.885 13.097 33.374 1.00 44.72 91 LEU A O 1
ATOM 704 N N . GLY A 1 92 ? -5.547 14.870 33.018 1.00 48.00 92 GLY A N 1
ATOM 705 C CA . GLY A 1 92 ? -4.720 14.324 31.948 1.00 48.00 92 GLY A CA 1
ATOM 706 C C . GLY A 1 92 ? -3.539 13.476 32.411 1.00 48.00 92 GLY A C 1
ATOM 707 O O . GLY A 1 92 ? -3.246 13.415 33.597 1.00 48.00 92 GLY A O 1
ATOM 708 N N . CYS A 1 93 ? -2.851 12.869 31.436 1.00 43.19 93 CYS A N 1
ATOM 709 C CA . CYS A 1 93 ? -1.432 12.488 31.494 1.00 43.19 93 CYS A CA 1
ATOM 710 C C . CYS A 1 93 ? -1.002 11.813 30.176 1.00 43.19 93 CYS A C 1
ATOM 712 O O . CYS A 1 93 ? -1.113 10.605 30.014 1.00 43.19 93 CYS A O 1
ATOM 714 N N . CYS A 1 94 ? -0.486 12.581 29.215 1.00 40.84 94 CYS A N 1
ATOM 715 C CA . CYS A 1 94 ? 0.019 12.052 27.944 1.00 40.84 94 CYS A CA 1
ATOM 716 C C . CYS A 1 94 ? 1.543 11.858 28.018 1.00 40.84 94 CYS A C 1
ATOM 718 O O . CYS A 1 94 ? 2.276 12.781 27.675 1.00 40.84 94 CYS A O 1
ATOM 720 N N . ALA A 1 95 ? 2.039 10.697 28.464 1.00 41.31 95 ALA A N 1
ATOM 721 C CA . ALA A 1 95 ? 3.476 10.381 28.330 1.00 41.31 95 ALA A CA 1
ATOM 722 C C . ALA A 1 95 ? 3.869 8.882 28.309 1.00 41.31 95 ALA A C 1
ATOM 724 O O . ALA A 1 95 ? 5.030 8.584 28.043 1.00 41.31 95 ALA A O 1
ATOM 725 N N . GLY A 1 96 ? 2.961 7.920 28.536 1.00 43.94 96 GLY A N 1
ATOM 726 C CA . GLY A 1 96 ? 3.342 6.517 28.816 1.00 43.94 96 GLY A CA 1
ATOM 727 C C . GLY A 1 96 ? 2.896 5.437 27.820 1.00 43.94 96 GLY A C 1
ATOM 728 O O . GLY A 1 96 ? 3.041 4.251 28.109 1.00 43.94 96 GLY A O 1
ATOM 729 N N . ALA A 1 97 ? 2.342 5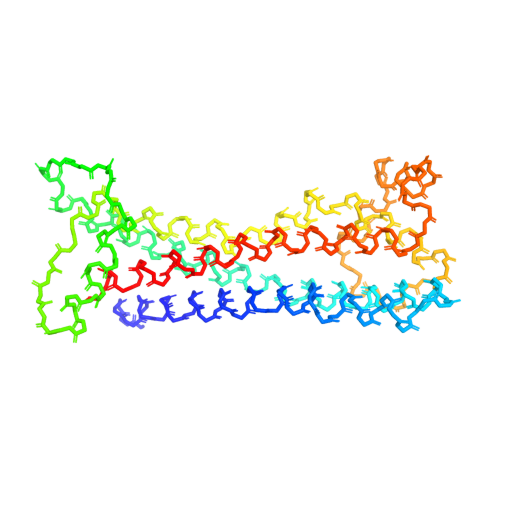.801 26.659 1.00 49.88 97 ALA A N 1
ATOM 730 C CA . ALA A 1 97 ? 1.433 4.916 25.922 1.00 49.88 97 ALA A CA 1
ATOM 731 C C . ALA A 1 97 ? 2.003 3.570 25.435 1.00 49.88 97 ALA A C 1
ATOM 733 O O . ALA A 1 97 ? 1.257 2.604 25.327 1.00 49.88 97 ALA A O 1
ATOM 734 N N . ILE A 1 98 ? 3.303 3.463 25.150 1.00 50.84 98 ILE A N 1
ATOM 735 C CA . ILE A 1 98 ? 3.877 2.208 24.626 1.00 50.84 98 ILE A CA 1
ATOM 736 C C . ILE A 1 98 ? 4.242 1.239 25.760 1.00 50.84 98 ILE A C 1
ATOM 738 O O . ILE A 1 98 ? 4.041 0.034 25.624 1.00 50.84 98 ILE A O 1
ATOM 742 N N . HIS A 1 99 ? 4.741 1.746 26.892 1.00 51.06 99 HIS A N 1
ATOM 743 C CA . HIS A 1 99 ? 5.113 0.901 28.029 1.00 51.06 99 HIS A CA 1
ATOM 744 C C . HIS A 1 99 ? 3.873 0.362 28.752 1.00 51.06 99 HIS A C 1
ATOM 746 O O . HIS A 1 99 ? 3.821 -0.821 29.083 1.00 51.06 99 HIS A O 1
ATOM 752 N N . GLU A 1 100 ? 2.836 1.192 28.901 1.00 55.91 100 GLU A N 1
ATOM 753 C CA . GLU A 1 100 ? 1.592 0.769 29.545 1.00 55.91 100 GLU A CA 1
ATOM 754 C C . GLU A 1 100 ? 0.852 -0.313 28.761 1.00 55.91 100 GLU A C 1
ATOM 756 O O . GLU A 1 100 ? 0.350 -1.246 29.375 1.00 55.91 100 GLU A O 1
ATOM 761 N N . VAL A 1 101 ? 0.841 -0.273 27.423 1.00 56.31 101 VAL A N 1
ATOM 762 C CA . VAL A 1 101 ? 0.206 -1.330 26.612 1.00 56.31 101 VAL A CA 1
ATOM 763 C C . VAL A 1 101 ? 0.879 -2.687 26.833 1.00 56.31 101 VAL A C 1
ATOM 765 O O . VAL A 1 101 ? 0.191 -3.698 26.960 1.00 56.31 101 VAL A O 1
ATOM 768 N N . VAL A 1 102 ? 2.213 -2.733 26.923 1.00 60.88 102 VAL A N 1
ATOM 769 C CA . VAL A 1 102 ? 2.948 -3.990 27.155 1.00 60.88 102 VAL A CA 1
ATOM 770 C C . VAL A 1 102 ? 2.666 -4.543 28.551 1.00 60.88 102 VAL A C 1
ATOM 772 O O . VAL A 1 102 ? 2.435 -5.747 28.690 1.00 60.88 102 VAL A O 1
ATOM 775 N N . VAL A 1 103 ? 2.642 -3.674 29.566 1.00 62.19 103 VAL A N 1
ATOM 776 C CA . VAL A 1 103 ? 2.293 -4.038 30.948 1.00 62.19 103 VAL A CA 1
ATOM 777 C C . VAL A 1 103 ? 0.842 -4.503 31.034 1.00 62.19 103 VAL A C 1
ATOM 779 O O . VAL A 1 103 ? 0.566 -5.496 31.700 1.00 62.19 103 VAL A O 1
ATOM 782 N N . LEU A 1 104 ? -0.074 -3.859 30.309 1.00 58.56 104 LEU A N 1
ATOM 783 C CA . LEU A 1 104 ? -1.482 -4.234 30.280 1.00 58.56 104 LEU A CA 1
ATOM 784 C C . LEU A 1 104 ? -1.707 -5.599 29.638 1.00 58.56 104 LEU A C 1
ATOM 786 O O . LEU A 1 104 ? -2.458 -6.410 30.170 1.00 58.56 104 LEU A O 1
ATOM 790 N N . ILE A 1 105 ? -1.044 -5.868 28.510 1.00 61.78 105 ILE A N 1
ATOM 791 C CA . ILE A 1 105 ? -1.114 -7.169 27.840 1.00 61.78 105 ILE A CA 1
ATOM 792 C C . ILE A 1 105 ? -0.587 -8.255 28.781 1.00 61.78 105 ILE A C 1
ATOM 794 O O . ILE A 1 105 ? -1.252 -9.270 28.961 1.00 61.78 105 ILE A O 1
ATOM 798 N N . HIS A 1 106 ? 0.553 -8.028 29.442 1.00 63.59 106 HIS A N 1
ATOM 799 C CA . HIS A 1 106 ? 1.089 -8.979 30.421 1.00 63.59 106 HIS A CA 1
ATOM 800 C C . HIS A 1 106 ? 0.160 -9.163 31.627 1.00 63.59 106 HIS A C 1
ATOM 802 O O . HIS A 1 106 ? -0.079 -10.293 32.041 1.00 63.59 106 HIS A O 1
ATOM 808 N N . ALA A 1 107 ? -0.401 -8.081 32.167 1.00 60.19 107 ALA A N 1
ATOM 809 C CA . ALA A 1 107 ? -1.317 -8.133 33.299 1.00 60.19 107 ALA A CA 1
ATOM 810 C C . ALA A 1 107 ? -2.615 -8.875 32.952 1.00 60.19 107 ALA A C 1
ATOM 812 O O . ALA A 1 107 ? -3.054 -9.725 33.722 1.00 60.19 107 ALA A O 1
ATOM 813 N N . ARG A 1 108 ? -3.182 -8.627 31.766 1.00 60.62 108 ARG A N 1
ATOM 814 C CA . ARG A 1 108 ? -4.416 -9.273 31.302 1.00 60.62 108 ARG A CA 1
ATOM 815 C C . ARG A 1 108 ? -4.190 -10.747 30.959 1.00 60.62 108 ARG A C 1
ATOM 817 O O . ARG A 1 108 ? -5.028 -11.574 31.303 1.00 60.62 108 ARG A O 1
ATOM 824 N N . LEU A 1 109 ? -3.034 -11.099 30.382 1.00 68.75 109 LEU A N 1
ATOM 825 C CA . LEU A 1 109 ? -2.607 -12.498 30.222 1.00 68.75 109 LEU A CA 1
ATOM 826 C C . LEU A 1 109 ? -2.392 -13.202 31.573 1.00 68.75 109 LEU A C 1
ATOM 828 O O . LEU A 1 109 ? -2.608 -14.406 31.670 1.00 68.75 109 LEU A O 1
ATOM 832 N N . ALA A 1 110 ? -2.014 -12.461 32.617 1.00 71.19 110 ALA A N 1
ATOM 833 C CA . ALA A 1 110 ? -1.873 -12.963 33.982 1.00 71.19 110 ALA A CA 1
ATOM 834 C C . ALA A 1 110 ? -3.193 -12.979 34.786 1.00 71.19 110 ALA A C 1
ATOM 836 O O . ALA A 1 110 ? -3.173 -13.291 35.973 1.00 71.19 110 ALA A O 1
ATOM 837 N N . GLY A 1 111 ? -4.334 -12.639 34.171 1.00 62.81 111 GLY A N 1
ATOM 838 C CA . GLY A 1 111 ? -5.641 -12.599 34.840 1.00 62.81 111 GLY A CA 1
ATOM 839 C C . GLY A 1 111 ? -5.864 -11.382 35.748 1.00 62.81 111 GLY A C 1
ATOM 840 O O . GLY A 1 111 ? -6.884 -11.308 36.429 1.00 62.81 111 GLY A O 1
ATOM 841 N N . ASN A 1 112 ? -4.949 -10.411 35.747 1.00 62.41 112 ASN A N 1
ATOM 842 C CA . ASN A 1 112 ? -5.087 -9.179 36.514 1.00 62.41 112 ASN A CA 1
ATOM 843 C C . ASN A 1 112 ? -5.896 -8.148 35.720 1.00 62.41 112 ASN A C 1
ATOM 845 O O . ASN A 1 112 ? -5.569 -7.817 34.577 1.00 62.41 112 ASN A O 1
ATOM 849 N N . VAL A 1 113 ? -6.934 -7.594 36.348 1.00 51.00 113 VAL A N 1
ATOM 850 C CA . VAL A 1 113 ? -7.683 -6.455 35.807 1.00 51.00 113 VAL A CA 1
ATOM 851 C C . VAL A 1 113 ? -6.885 -5.191 36.102 1.00 51.00 113 VAL A C 1
ATOM 853 O O . VAL A 1 113 ? -6.940 -4.645 37.200 1.00 51.00 113 VAL A O 1
ATOM 856 N N . VAL A 1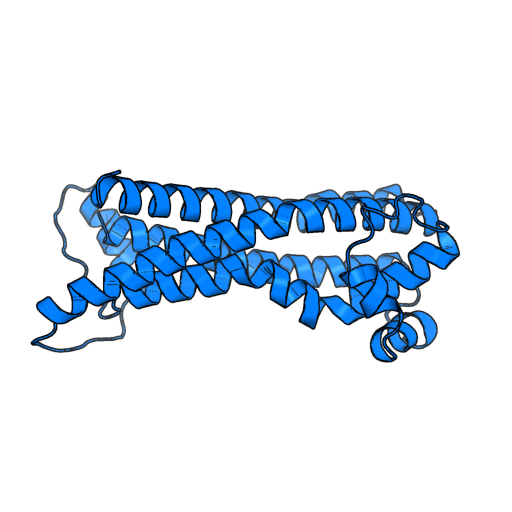 114 ? -6.105 -4.740 35.124 1.00 54.84 114 VAL A N 1
ATOM 857 C CA . VAL A 1 114 ? -5.479 -3.416 35.150 1.00 54.84 114 VAL A CA 1
ATOM 858 C C . VAL A 1 114 ? -6.268 -2.536 34.192 1.00 54.84 114 VAL A C 1
ATOM 860 O O . VAL A 1 114 ? -6.438 -2.889 33.028 1.00 54.84 114 VAL A O 1
ATOM 863 N N . THR A 1 115 ? -6.778 -1.406 34.677 1.00 50.47 115 THR A N 1
ATOM 864 C CA . THR A 1 115 ? -7.352 -0.362 33.824 1.00 50.47 115 THR A CA 1
ATOM 865 C C . THR A 1 115 ? -6.206 0.475 33.254 1.00 50.47 115 THR A C 1
ATOM 867 O O . THR A 1 115 ? -5.505 1.123 34.036 1.00 50.47 115 THR A O 1
ATOM 870 N N . PRO A 1 116 ? -5.970 0.464 31.932 1.00 50.69 116 PRO A N 1
ATOM 871 C CA . PRO A 1 116 ? -4.925 1.276 31.319 1.00 50.69 116 PRO A CA 1
ATOM 872 C C . PRO A 1 116 ? -5.274 2.751 31.498 1.00 50.69 116 PRO A C 1
ATOM 874 O O . PRO A 1 116 ? -6.356 3.172 31.091 1.00 50.69 116 PRO A O 1
ATOM 877 N N . ASN A 1 117 ? -4.358 3.549 32.043 1.00 54.56 117 ASN A N 1
ATOM 878 C CA . ASN A 1 117 ? -4.505 4.999 32.065 1.00 54.56 117 ASN A CA 1
ATOM 879 C C . ASN A 1 117 ? -3.568 5.607 31.019 1.00 54.56 117 ASN A C 1
ATOM 881 O O . ASN A 1 117 ? -2.687 6.404 31.322 1.00 54.56 117 ASN A O 1
ATOM 885 N N . LEU A 1 118 ? -3.782 5.220 29.753 1.00 53.91 118 LEU A N 1
ATOM 886 C CA . LEU A 1 118 ? -2.909 5.603 28.641 1.00 53.91 118 LEU A CA 1
ATOM 887 C C . LEU A 1 118 ? -2.840 7.124 28.414 1.00 53.91 118 LEU A C 1
ATOM 889 O O . LEU A 1 118 ? -2.018 7.584 27.620 1.00 53.91 118 LEU A O 1
ATOM 893 N N . GLY A 1 119 ? -3.761 7.887 29.014 1.00 58.47 119 GLY A N 1
ATOM 894 C CA . GLY A 1 119 ? -3.960 9.323 28.810 1.00 58.47 119 GLY A CA 1
ATOM 895 C C . GLY A 1 119 ? -4.328 9.727 27.381 1.00 58.47 119 GLY A C 1
ATOM 896 O O . GLY A 1 119 ? -4.609 10.896 27.133 1.00 58.47 119 GLY A O 1
ATOM 897 N N . ILE A 1 120 ? -4.342 8.776 26.442 1.00 65.88 120 ILE A N 1
ATOM 898 C CA . ILE A 1 120 ? -4.762 8.953 25.058 1.00 65.88 120 ILE A CA 1
ATOM 899 C C . ILE A 1 120 ? -6.195 8.437 24.939 1.00 65.88 120 ILE A C 1
ATOM 901 O O . ILE A 1 120 ? -6.422 7.234 25.087 1.00 65.88 120 ILE A O 1
ATOM 905 N N . PRO A 1 121 ? -7.155 9.315 24.617 1.00 79.88 121 PRO A N 1
ATOM 906 C CA . PRO A 1 121 ? -8.521 8.902 24.338 1.00 79.88 121 PRO A CA 1
ATOM 907 C C . PRO A 1 121 ? -8.568 7.831 23.247 1.00 79.88 121 PRO A C 1
ATOM 909 O O . PRO A 1 121 ? -7.970 8.002 22.182 1.00 79.88 121 PRO A O 1
ATOM 912 N N . LEU A 1 122 ? -9.320 6.753 23.483 1.00 85.12 122 LEU A N 1
ATOM 913 C CA . LEU A 1 122 ? -9.509 5.636 22.548 1.00 85.12 122 LEU A CA 1
ATOM 914 C C . LEU A 1 122 ? -9.893 6.110 21.132 1.00 85.12 122 LEU A C 1
ATOM 916 O O . LEU A 1 122 ? -9.421 5.573 20.128 1.00 85.12 122 LEU A O 1
ATOM 920 N N . GLN A 1 123 ? -10.674 7.192 21.061 1.00 87.44 123 GLN A N 1
ATOM 921 C CA . GLN A 1 123 ? -10.997 7.908 19.831 1.00 87.44 123 GLN A CA 1
ATOM 922 C C . GLN A 1 123 ? -9.753 8.225 18.982 1.00 87.44 123 GLN A C 1
ATOM 924 O O . GLN A 1 123 ? -9.773 7.999 17.774 1.00 87.44 123 GLN A O 1
ATOM 929 N N . TYR A 1 124 ? -8.669 8.733 19.575 1.00 89.25 124 TYR A N 1
ATOM 930 C CA . TYR A 1 124 ? -7.463 9.087 18.825 1.00 89.25 124 TYR A CA 1
ATOM 931 C C . TYR A 1 124 ? -6.740 7.863 18.276 1.00 89.25 124 TYR A C 1
ATOM 933 O O . TYR A 1 124 ? -6.226 7.931 17.161 1.00 89.25 124 TYR A O 1
ATOM 941 N N . LEU A 1 125 ? -6.731 6.741 19.000 1.00 92.31 125 LEU A N 1
ATOM 942 C CA . LEU A 1 125 ? -6.144 5.500 18.490 1.00 92.31 125 LEU A CA 1
ATOM 943 C C . LEU A 1 125 ? -6.905 5.021 17.249 1.00 92.31 125 LEU A C 1
ATOM 945 O O . LEU A 1 125 ? -6.289 4.720 16.227 1.00 92.31 125 LEU A O 1
ATOM 949 N N . TYR A 1 126 ? -8.239 5.056 17.284 1.00 94.44 126 TYR A N 1
ATOM 950 C CA . TYR A 1 126 ? -9.052 4.740 16.112 1.00 94.44 126 TYR A CA 1
ATOM 951 C C . TYR A 1 126 ? -8.888 5.755 14.969 1.00 94.44 126 TYR A C 1
ATOM 953 O O . TYR A 1 126 ? -8.829 5.345 13.813 1.00 94.44 126 TYR A O 1
ATOM 961 N N . ILE A 1 127 ? -8.729 7.055 15.249 1.00 92.62 127 ILE A N 1
ATOM 962 C CA . ILE A 1 127 ? -8.420 8.062 14.214 1.00 92.62 127 ILE A CA 1
ATOM 963 C C . ILE A 1 127 ? -7.072 7.764 13.549 1.00 92.62 127 ILE A C 1
ATOM 965 O O . ILE A 1 127 ? -6.975 7.778 12.321 1.00 92.62 127 ILE A O 1
ATOM 969 N N . ILE A 1 128 ? -6.034 7.479 14.339 1.00 93.62 128 ILE A N 1
ATOM 970 C CA . ILE A 1 128 ? -4.701 7.151 13.822 1.00 93.62 128 ILE A CA 1
ATOM 971 C C . ILE A 1 128 ? -4.772 5.881 12.970 1.00 93.62 128 ILE A C 1
ATOM 973 O O . ILE A 1 128 ? -4.249 5.875 11.855 1.00 93.62 128 ILE A O 1
ATOM 977 N N . ALA A 1 129 ? -5.462 4.840 13.447 1.00 95.25 129 ALA A N 1
ATOM 978 C CA . ALA A 1 129 ? -5.684 3.612 12.690 1.00 95.25 129 ALA A CA 1
ATOM 979 C C . ALA A 1 129 ? -6.425 3.886 11.370 1.00 95.25 129 ALA A C 1
ATOM 981 O O . ALA A 1 129 ? -5.986 3.431 10.315 1.00 95.25 129 ALA A O 1
ATOM 982 N N . ALA A 1 130 ? -7.490 4.695 11.393 1.00 94.31 130 ALA A N 1
ATOM 983 C CA . ALA A 1 130 ? -8.244 5.072 10.199 1.00 94.31 130 ALA A CA 1
ATOM 984 C C . ALA A 1 130 ? -7.356 5.783 9.169 1.00 94.31 130 ALA A C 1
ATOM 986 O O . ALA A 1 130 ? -7.303 5.373 8.010 1.00 94.31 130 ALA A O 1
ATOM 987 N N . ILE A 1 131 ? -6.625 6.821 9.588 1.00 94.06 131 ILE A N 1
ATOM 988 C CA . ILE A 1 131 ? -5.764 7.610 8.700 1.00 94.06 131 ILE A CA 1
ATOM 989 C C . ILE A 1 131 ? -4.644 6.739 8.129 1.00 94.06 131 ILE A C 1
ATOM 991 O O . ILE A 1 131 ? -4.447 6.714 6.913 1.00 94.06 131 ILE A O 1
ATOM 995 N N . ALA A 1 132 ? -3.927 6.003 8.979 1.00 93.62 132 ALA A N 1
ATOM 996 C CA . ALA A 1 132 ? -2.798 5.185 8.557 1.00 93.62 132 ALA A CA 1
ATOM 997 C C . ALA A 1 132 ? -3.245 4.059 7.614 1.00 93.62 132 ALA A C 1
ATOM 999 O O . ALA A 1 132 ? -2.693 3.924 6.520 1.00 93.62 132 ALA A O 1
ATOM 1000 N N . SER A 1 133 ? -4.293 3.312 7.965 1.00 91.56 133 SER A N 1
ATOM 1001 C CA . SER A 1 133 ? -4.758 2.157 7.187 1.00 91.56 133 SER A CA 1
ATOM 1002 C C . SER A 1 133 ? -5.553 2.528 5.929 1.00 91.56 133 SER A C 1
ATOM 1004 O O . SER A 1 133 ? -5.616 1.729 4.991 1.00 91.56 133 SER A O 1
ATOM 1006 N N . ALA A 1 134 ? -6.129 3.734 5.856 1.00 92.19 134 ALA A N 1
ATOM 1007 C CA . ALA A 1 134 ? -6.784 4.250 4.648 1.00 92.19 134 ALA A CA 1
ATOM 1008 C C . ALA A 1 134 ? -5.838 5.050 3.732 1.00 92.19 134 ALA A C 1
ATOM 1010 O O . ALA A 1 134 ? -6.176 5.311 2.575 1.00 92.19 134 ALA A O 1
ATOM 1011 N N . SER A 1 135 ? -4.632 5.393 4.198 1.00 91.56 135 SER A N 1
ATOM 1012 C CA . SER A 1 135 ? -3.660 6.219 3.461 1.00 91.56 135 SER A CA 1
ATOM 1013 C C . SER A 1 135 ? -3.165 5.610 2.144 1.00 91.56 135 SER A C 1
ATOM 1015 O O . SER A 1 135 ? -2.601 6.323 1.313 1.00 91.56 135 SER A O 1
ATOM 1017 N N . GLY A 1 136 ? -3.376 4.309 1.914 1.00 87.44 136 GLY A N 1
ATOM 1018 C CA . GLY A 1 136 ? -2.792 3.585 0.787 1.00 87.44 136 GLY A CA 1
ATOM 1019 C C . GLY A 1 136 ? -3.154 4.144 -0.595 1.00 87.44 136 GLY A C 1
ATOM 1020 O O . GLY A 1 136 ? -2.280 4.202 -1.469 1.00 87.44 136 GLY A O 1
ATOM 1021 N N . VAL A 1 137 ? -4.404 4.588 -0.785 1.00 86.50 137 VAL A N 1
ATOM 1022 C CA . VAL A 1 137 ? -4.870 5.226 -2.031 1.00 86.50 137 VAL A CA 1
ATOM 1023 C C . VAL A 1 137 ? -4.352 6.668 -2.154 1.00 86.50 137 VAL A C 1
ATOM 1025 O O . VAL A 1 137 ? -3.704 6.955 -3.165 1.00 86.50 137 VAL A O 1
ATOM 1028 N N . PRO A 1 138 ? -4.525 7.564 -1.158 1.00 88.62 138 PRO A N 1
ATOM 1029 C CA . PRO A 1 138 ? -3.911 8.895 -1.180 1.00 88.62 138 PRO A CA 1
ATOM 1030 C C . PRO A 1 138 ? -2.402 8.870 -1.442 1.00 88.62 138 PRO A C 1
ATOM 1032 O O . PRO A 1 138 ? -1.903 9.644 -2.258 1.00 88.62 138 PRO A O 1
ATOM 1035 N N . TRP A 1 139 ? -1.673 7.939 -0.823 1.00 89.50 139 TRP A N 1
ATOM 1036 C CA . TRP A 1 139 ? -0.237 7.748 -1.025 1.00 89.50 139 TRP A CA 1
ATOM 1037 C C . TRP A 1 139 ? 0.095 7.416 -2.486 1.00 89.50 139 TRP A C 1
ATOM 1039 O O . TRP A 1 139 ? 1.021 7.987 -3.070 1.00 89.50 139 TRP A O 1
ATOM 1049 N N . ALA A 1 140 ? -0.689 6.532 -3.114 1.00 86.00 140 ALA A N 1
ATOM 1050 C CA . ALA A 1 140 ? -0.521 6.177 -4.521 1.00 86.00 140 ALA A CA 1
ATOM 1051 C C . ALA A 1 140 ? -0.809 7.358 -5.465 1.00 86.00 140 ALA A C 1
ATOM 1053 O O . ALA A 1 140 ? -0.079 7.565 -6.436 1.00 86.00 140 ALA A O 1
ATOM 1054 N N . LEU A 1 141 ? -1.844 8.145 -5.158 1.00 84.50 141 LEU A N 1
ATOM 1055 C CA . LEU A 1 141 ? -2.268 9.298 -5.957 1.00 84.50 141 LEU A CA 1
ATOM 1056 C C . LEU A 1 141 ? -1.369 10.528 -5.793 1.00 84.50 141 LEU A C 1
ATOM 1058 O O . LEU A 1 141 ? -1.415 11.420 -6.634 1.00 84.50 141 LEU A O 1
ATOM 1062 N N . THR A 1 142 ? -0.543 10.585 -4.749 1.00 87.56 142 THR A N 1
ATOM 1063 C CA . THR A 1 142 ? 0.317 11.743 -4.463 1.00 87.56 142 THR A CA 1
ATOM 1064 C C . THR A 1 142 ? 1.796 11.400 -4.622 1.00 87.56 142 THR A C 1
ATOM 1066 O O . THR A 1 142 ? 2.451 11.869 -5.552 1.00 87.56 142 THR A O 1
ATOM 1069 N N . LEU A 1 143 ? 2.335 10.539 -3.757 1.00 89.06 143 LEU A N 1
ATOM 1070 C CA . LEU A 1 143 ? 3.772 10.286 -3.656 1.00 89.06 143 LEU A CA 1
ATOM 1071 C C . LEU A 1 143 ? 4.293 9.316 -4.719 1.00 89.06 143 LEU A C 1
ATOM 1073 O O . LEU A 1 143 ? 5.387 9.528 -5.247 1.00 89.06 143 LEU A O 1
ATOM 1077 N N . LEU A 1 144 ? 3.529 8.274 -5.071 1.00 89.12 144 LEU A N 1
ATOM 1078 C CA . LEU A 1 144 ? 3.926 7.359 -6.156 1.00 89.12 144 LEU A CA 1
ATOM 1079 C C . LEU A 1 144 ? 3.609 7.913 -7.537 1.00 89.12 144 LEU A C 1
ATOM 1081 O O . LEU A 1 144 ? 4.140 7.399 -8.519 1.00 89.12 144 LEU A O 1
ATOM 1085 N N . ARG A 1 145 ? 2.762 8.938 -7.620 1.00 89.25 145 ARG A N 1
ATOM 1086 C CA . ARG A 1 145 ? 2.155 9.409 -8.863 1.00 89.25 145 ARG A CA 1
ATOM 1087 C C . ARG A 1 145 ? 3.165 9.569 -9.999 1.00 89.25 145 ARG A C 1
ATOM 1089 O O . ARG A 1 145 ? 3.015 8.941 -11.040 1.00 89.25 145 ARG A O 1
ATOM 1096 N N . ARG A 1 146 ? 4.261 10.294 -9.759 1.00 91.38 146 ARG A N 1
ATOM 1097 C CA . ARG A 1 146 ? 5.321 10.521 -10.762 1.00 91.38 146 ARG A CA 1
ATOM 1098 C C . ARG A 1 146 ? 6.046 9.238 -11.181 1.00 91.38 146 ARG A C 1
ATOM 1100 O O . ARG A 1 146 ? 6.422 9.096 -12.338 1.00 91.38 146 ARG A O 1
ATOM 1107 N N . THR A 1 147 ? 6.267 8.310 -10.249 1.00 93.25 147 THR A N 1
ATOM 1108 C CA . THR A 1 147 ? 6.905 7.012 -10.537 1.00 93.25 147 THR A CA 1
ATOM 1109 C C . THR A 1 147 ? 5.970 6.125 -11.355 1.00 93.25 147 THR A C 1
ATOM 1111 O O . THR A 1 147 ? 6.399 5.555 -12.352 1.00 93.25 147 THR A O 1
ATOM 1114 N N . ASN A 1 148 ? 4.689 6.065 -10.982 1.00 92.12 148 ASN A N 1
ATOM 1115 C CA . ASN A 1 148 ? 3.674 5.306 -11.712 1.00 92.12 148 ASN A CA 1
ATOM 1116 C C . ASN A 1 148 ? 3.450 5.886 -13.111 1.00 92.12 148 ASN A C 1
ATOM 1118 O O . ASN A 1 148 ? 3.328 5.122 -14.061 1.00 92.12 148 ASN A O 1
ATOM 1122 N N . GLY A 1 149 ? 3.452 7.214 -13.257 1.00 91.69 149 GLY A N 1
ATOM 1123 C CA . GLY A 1 149 ? 3.376 7.886 -14.554 1.00 91.69 149 GLY A CA 1
ATOM 1124 C C . GLY A 1 149 ? 4.558 7.531 -15.458 1.00 91.69 149 GLY A C 1
ATOM 1125 O O . GLY A 1 149 ? 4.346 7.086 -16.581 1.00 91.69 149 GLY A O 1
ATOM 1126 N N . ALA A 1 150 ? 5.794 7.628 -14.953 1.00 93.19 150 ALA A N 1
ATOM 1127 C CA . ALA A 1 150 ? 6.993 7.264 -15.715 1.00 93.19 150 ALA A CA 1
ATOM 1128 C C . ALA A 1 150 ? 6.994 5.780 -16.132 1.00 93.19 150 ALA A C 1
ATOM 1130 O O . ALA A 1 150 ? 7.259 5.457 -17.290 1.00 93.19 150 ALA A O 1
ATOM 1131 N N . LEU A 1 151 ? 6.628 4.877 -15.213 1.00 93.25 151 LEU A N 1
ATOM 1132 C CA . LEU A 1 151 ? 6.473 3.449 -15.509 1.00 93.25 151 LEU A CA 1
ATOM 1133 C C . LEU A 1 151 ? 5.376 3.198 -16.545 1.00 93.25 151 LEU A C 1
ATOM 1135 O O . LEU A 1 151 ? 5.570 2.390 -17.444 1.00 93.25 151 LEU A O 1
ATOM 1139 N N . SER A 1 152 ? 4.260 3.921 -16.472 1.00 91.38 152 SER A N 1
ATOM 1140 C CA . SER A 1 152 ? 3.152 3.808 -17.427 1.00 91.38 152 SER A CA 1
ATOM 1141 C C . SER A 1 152 ? 3.558 4.234 -18.836 1.00 91.38 152 SER A C 1
ATOM 1143 O O . SER A 1 152 ? 3.300 3.502 -19.791 1.00 91.38 152 SER A O 1
ATOM 1145 N N . ILE A 1 153 ? 4.237 5.381 -18.965 1.00 91.00 153 ILE A N 1
ATOM 1146 C CA . ILE A 1 153 ? 4.759 5.884 -20.244 1.00 91.00 153 ILE A CA 1
ATOM 1147 C C . ILE A 1 153 ? 5.716 4.854 -20.851 1.00 91.00 153 ILE A C 1
ATOM 1149 O O . ILE A 1 153 ? 5.535 4.434 -21.996 1.00 91.00 153 ILE A O 1
ATOM 1153 N N . ARG A 1 154 ? 6.705 4.395 -20.073 1.00 92.44 154 ARG A N 1
ATOM 1154 C CA . ARG A 1 154 ? 7.707 3.445 -20.564 1.00 92.44 154 ARG A CA 1
ATOM 1155 C C . ARG A 1 154 ? 7.103 2.084 -20.890 1.00 92.44 154 ARG A C 1
ATOM 1157 O O . ARG A 1 154 ? 7.443 1.497 -21.912 1.00 92.44 154 ARG A O 1
ATOM 1164 N N . SER A 1 155 ? 6.173 1.610 -20.066 1.00 92.12 155 SER A N 1
ATOM 1165 C CA . SER A 1 155 ? 5.455 0.359 -20.294 1.00 92.12 155 SER A CA 1
ATOM 1166 C C . SER A 1 155 ? 4.657 0.427 -21.598 1.00 92.12 155 SER A C 1
ATOM 1168 O O . SER A 1 155 ? 4.774 -0.482 -22.413 1.00 92.12 155 SER A O 1
ATOM 1170 N N . LYS A 1 156 ? 3.946 1.530 -21.872 1.00 89.75 156 LYS A N 1
ATOM 1171 C CA . LYS A 1 156 ? 3.256 1.737 -23.156 1.00 89.75 156 LYS A CA 1
ATOM 1172 C C . LYS A 1 156 ? 4.221 1.719 -24.349 1.00 89.75 156 LYS A C 1
ATOM 1174 O O . LYS A 1 156 ? 3.870 1.173 -25.390 1.00 89.75 156 LYS A O 1
ATOM 1179 N N . ARG A 1 157 ? 5.416 2.305 -24.199 1.00 90.56 157 ARG A N 1
ATOM 1180 C CA . ARG A 1 157 ? 6.437 2.375 -25.258 1.00 90.56 157 ARG A CA 1
ATOM 1181 C C . ARG A 1 157 ? 7.078 1.020 -25.562 1.00 90.56 157 ARG A C 1
ATOM 1183 O O . ARG A 1 157 ? 7.256 0.704 -26.729 1.00 90.56 157 ARG A O 1
ATOM 1190 N N . LEU A 1 158 ? 7.453 0.258 -24.533 1.00 93.12 158 LEU A N 1
ATOM 1191 C CA . LEU A 1 158 ? 8.258 -0.962 -24.691 1.00 93.12 158 LEU A CA 1
ATOM 1192 C C . LEU A 1 158 ? 7.424 -2.244 -24.708 1.00 93.12 158 LEU A C 1
ATOM 1194 O O . LEU A 1 158 ? 7.713 -3.150 -25.475 1.00 93.12 158 LEU A O 1
ATOM 1198 N N . ALA A 1 159 ? 6.377 -2.315 -23.889 1.00 90.44 159 ALA A N 1
ATOM 1199 C CA . ALA A 1 159 ? 5.516 -3.491 -23.760 1.00 90.44 159 ALA A CA 1
ATOM 1200 C C . ALA A 1 159 ? 4.164 -3.331 -24.481 1.00 90.44 159 ALA A C 1
ATOM 1202 O O . ALA A 1 159 ? 3.272 -4.161 -24.323 1.00 90.44 159 ALA A O 1
ATOM 1203 N N . GLY A 1 160 ? 3.984 -2.246 -25.241 1.00 87.50 160 GLY A N 1
ATOM 1204 C CA . GLY A 1 160 ? 2.764 -1.965 -25.995 1.00 87.50 160 GLY A CA 1
ATOM 1205 C C . GLY A 1 160 ? 1.589 -1.455 -25.146 1.00 87.50 160 GLY A C 1
ATOM 1206 O O . GLY A 1 160 ? 1.691 -1.337 -23.916 1.00 87.50 160 GLY A O 1
ATOM 1207 N N . PRO A 1 161 ? 0.459 -1.099 -25.786 1.00 81.75 161 PRO A N 1
ATOM 1208 C CA . PRO A 1 161 ? -0.738 -0.612 -25.105 1.00 81.75 161 PRO A CA 1
ATOM 1209 C C . PRO A 1 161 ? -1.360 -1.686 -24.203 1.00 81.75 161 PRO A C 1
ATOM 1211 O O . PRO A 1 161 ? -1.150 -2.880 -24.383 1.00 81.75 161 PRO A O 1
ATOM 1214 N N . TYR A 1 162 ? -2.110 -1.255 -23.188 1.00 71.94 162 TYR A N 1
ATOM 1215 C CA . TYR A 1 162 ? -2.898 -2.173 -22.368 1.00 71.94 162 TYR A CA 1
ATOM 1216 C C . TYR A 1 162 ? -4.283 -2.321 -22.997 1.00 71.94 162 TYR A C 1
ATOM 1218 O O . TYR A 1 162 ? -5.010 -1.330 -23.087 1.00 71.94 162 TYR A O 1
ATOM 1226 N N . ASN A 1 163 ? -4.618 -3.533 -23.440 1.00 68.88 163 ASN A N 1
ATOM 1227 C CA . ASN A 1 163 ? -5.804 -3.808 -24.259 1.00 68.88 163 ASN A CA 1
ATOM 1228 C C . ASN A 1 163 ? -7.122 -3.879 -23.467 1.00 68.88 163 ASN A C 1
ATOM 1230 O O . ASN A 1 163 ? -8.161 -4.129 -24.068 1.00 68.88 163 ASN A O 1
ATOM 1234 N N . ASP A 1 164 ? -7.101 -3.643 -22.152 1.00 66.62 164 ASP A N 1
ATOM 1235 C CA . ASP A 1 164 ? -8.309 -3.585 -21.328 1.00 66.62 164 ASP A CA 1
ATOM 1236 C C . ASP A 1 164 ? -8.622 -2.129 -20.915 1.00 66.62 164 ASP A C 1
ATOM 1238 O O . ASP A 1 164 ? -7.999 -1.598 -19.986 1.00 66.62 164 ASP A O 1
ATOM 1242 N N . PRO A 1 165 ? -9.558 -1.454 -21.610 1.00 56.12 165 PRO A N 1
ATOM 1243 C CA . PRO A 1 165 ? -9.952 -0.080 -21.310 1.00 56.12 165 PRO A CA 1
ATOM 1244 C C . PRO A 1 165 ? -10.783 0.065 -20.025 1.00 56.12 165 PRO A C 1
ATOM 1246 O O . PRO A 1 165 ? -10.822 1.163 -19.475 1.00 56.12 165 PRO A O 1
ATOM 1249 N N . ILE A 1 166 ? -11.410 -1.005 -19.517 1.00 57.59 166 ILE A N 1
ATOM 1250 C CA . ILE A 1 166 ? -12.189 -0.974 -18.263 1.00 57.59 166 ILE A CA 1
ATOM 1251 C C . ILE A 1 166 ? -11.240 -1.012 -17.059 1.00 57.59 166 ILE A C 1
ATOM 1253 O O . ILE A 1 166 ? -11.488 -0.376 -16.033 1.00 57.59 166 ILE A O 1
ATOM 1257 N N . SER A 1 167 ? -10.111 -1.701 -17.214 1.00 57.06 167 SER A N 1
ATOM 1258 C CA . SER A 1 167 ? -9.140 -1.909 -16.143 1.00 57.06 167 SER A CA 1
ATOM 1259 C C . SER A 1 167 ? -7.993 -0.899 -16.126 1.00 57.06 167 SER A C 1
ATOM 1261 O O . SER A 1 167 ? -7.151 -0.989 -15.234 1.00 57.06 167 SER A O 1
ATOM 1263 N N . GLN A 1 168 ? -7.923 0.078 -17.047 1.00 63.91 168 GLN A N 1
ATOM 1264 C CA . GLN A 1 168 ? -6.904 1.132 -16.959 1.00 63.91 168 GLN A CA 1
ATOM 1265 C C . GLN A 1 168 ? -7.147 1.988 -15.707 1.00 63.91 168 GLN A C 1
ATOM 1267 O O . GLN A 1 168 ? -8.100 2.770 -15.651 1.00 63.91 168 GLN A O 1
ATOM 1272 N N . PRO A 1 169 ? -6.295 1.888 -14.672 1.00 62.56 169 PRO A N 1
ATOM 1273 C CA . PRO A 1 169 ? -6.479 2.657 -13.461 1.00 62.56 169 PRO A CA 1
ATOM 1274 C C . PRO A 1 169 ? -6.357 4.138 -13.809 1.00 62.56 169 PRO A C 1
ATOM 1276 O O . PRO A 1 169 ? -5.403 4.535 -14.473 1.00 62.56 169 PRO A O 1
ATOM 1279 N N . LEU A 1 170 ? -7.265 4.969 -13.290 1.00 59.38 170 LEU A N 1
ATOM 1280 C CA . LEU A 1 170 ? -7.259 6.431 -13.463 1.00 59.38 170 LEU A CA 1
ATOM 1281 C C . LEU A 1 170 ? -5.865 7.069 -13.260 1.00 59.38 170 LEU A C 1
ATOM 1283 O O . LEU A 1 170 ? -5.503 8.064 -13.882 1.00 59.38 170 LEU A O 1
ATOM 1287 N N . CYS A 1 171 ? -5.067 6.470 -12.374 1.00 59.19 171 CYS A N 1
ATOM 1288 C CA . CYS A 1 171 ? -3.710 6.881 -12.041 1.00 59.19 171 CYS A CA 1
ATOM 1289 C C . CYS A 1 171 ? -2.656 6.565 -13.115 1.00 59.19 171 CYS A C 1
ATOM 1291 O O . CYS A 1 171 ? -1.628 7.231 -13.116 1.00 59.19 171 CYS A O 1
ATOM 1293 N N . ILE A 1 172 ? -2.885 5.614 -14.023 1.00 65.62 172 ILE A N 1
ATOM 1294 C CA . ILE A 1 172 ? -2.050 5.407 -15.218 1.00 65.62 172 ILE A CA 1
ATOM 1295 C C . ILE A 1 172 ? -2.318 6.537 -16.215 1.00 65.62 172 ILE A C 1
ATOM 1297 O O . ILE A 1 172 ? -1.376 7.186 -16.658 1.00 65.62 172 ILE A O 1
ATOM 1301 N N . THR A 1 173 ? -3.591 6.829 -16.492 1.00 69.31 173 THR A N 1
ATOM 1302 C CA . THR A 1 173 ? -4.008 7.800 -17.516 1.00 69.31 173 THR A CA 1
ATOM 1303 C C . THR A 1 173 ? -3.683 9.244 -17.137 1.00 69.31 173 THR A C 1
ATOM 1305 O O . THR A 1 173 ? -3.185 10.010 -17.956 1.00 69.31 173 THR A O 1
ATOM 1308 N N . TYR A 1 174 ? -3.920 9.640 -15.884 1.00 72.31 174 TYR A N 1
ATOM 1309 C CA . TYR A 1 174 ? -3.65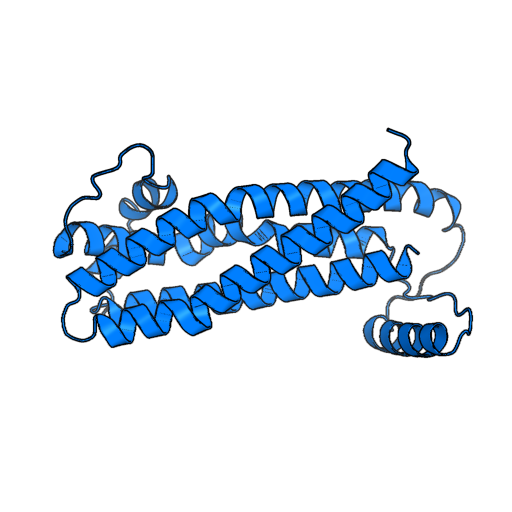1 11.013 -15.451 1.00 72.31 174 TYR A CA 1
ATOM 1310 C C . TYR A 1 174 ? -2.163 11.274 -15.178 1.00 72.31 174 TYR A C 1
ATOM 1312 O O . TYR A 1 174 ? -1.642 12.333 -15.529 1.00 72.31 174 TYR A O 1
ATOM 1320 N N . ALA A 1 175 ? -1.448 10.320 -14.572 1.00 77.62 175 ALA A N 1
ATOM 1321 C CA . ALA A 1 175 ? -0.045 10.532 -14.215 1.00 77.62 175 ALA A CA 1
ATOM 1322 C C . ALA A 1 175 ? 0.892 10.505 -15.430 1.00 77.62 175 ALA A C 1
ATOM 1324 O O . ALA A 1 175 ? 1.937 11.150 -15.395 1.00 77.62 175 ALA A O 1
ATOM 1325 N N . SER A 1 176 ? 0.533 9.808 -16.515 1.00 76.12 176 SER A N 1
ATOM 1326 C CA . SER A 1 176 ? 1.342 9.776 -17.742 1.00 76.12 176 SER A CA 1
ATOM 1327 C C . SER A 1 176 ? 1.414 11.118 -18.475 1.00 76.12 176 SER A C 1
ATOM 1329 O O . SER A 1 176 ? 2.288 11.302 -19.316 1.00 76.12 176 SER A O 1
ATOM 1331 N N . HIS A 1 177 ? 0.517 12.058 -18.168 1.00 82.00 177 HIS A N 1
ATOM 1332 C CA . HIS A 1 177 ? 0.499 13.387 -18.783 1.00 82.00 177 HIS A CA 1
ATOM 1333 C C . HIS A 1 177 ? 1.173 14.470 -17.931 1.00 82.00 177 HIS A C 1
ATOM 1335 O O . HIS A 1 177 ? 1.254 15.623 -18.344 1.00 82.00 177 HIS A O 1
ATOM 1341 N N . GLU A 1 178 ? 1.697 14.126 -16.754 1.00 86.06 178 GLU A N 1
ATOM 1342 C CA . GLU A 1 178 ? 2.399 15.096 -15.922 1.00 86.06 178 GLU A CA 1
ATOM 1343 C C . GLU A 1 178 ? 3.824 15.364 -16.399 1.00 86.06 178 GLU A C 1
ATOM 1345 O O . GLU A 1 178 ? 4.617 14.436 -16.572 1.00 86.06 178 GLU A O 1
ATOM 1350 N N . GLN A 1 179 ? 4.214 16.642 -16.420 1.00 87.31 179 GLN A N 1
ATOM 1351 C CA . GLN A 1 179 ? 5.599 17.054 -16.679 1.00 87.31 179 GLN A CA 1
ATOM 1352 C C . GLN A 1 179 ? 6.603 16.342 -15.759 1.00 87.31 179 GLN A C 1
ATOM 1354 O O . GLN A 1 179 ? 7.670 15.924 -16.197 1.00 87.31 179 GLN A O 1
ATOM 1359 N N . GLY A 1 180 ? 6.256 16.151 -14.480 1.00 86.31 180 GLY A N 1
ATOM 1360 C CA . GLY A 1 180 ? 7.121 15.463 -13.519 1.00 86.31 180 GLY A CA 1
ATOM 1361 C C . GLY A 1 180 ? 7.302 13.965 -13.794 1.00 86.31 180 GLY A C 1
ATOM 1362 O O . GLY A 1 180 ? 8.334 13.409 -13.419 1.00 86.31 180 GLY A O 1
ATOM 1363 N N . ALA A 1 181 ? 6.324 13.315 -14.429 1.00 89.19 181 ALA A N 1
ATOM 1364 C CA . ALA A 1 181 ? 6.428 11.925 -14.861 1.00 89.19 181 ALA A CA 1
ATOM 1365 C C . ALA A 1 181 ? 7.222 11.816 -16.168 1.00 89.19 181 ALA A C 1
ATOM 1367 O O . ALA A 1 181 ? 8.106 10.969 -16.256 1.00 89.19 181 ALA A O 1
ATOM 1368 N N . MET A 1 182 ? 6.971 12.714 -17.129 1.00 88.12 182 MET A N 1
ATOM 1369 C CA . MET A 1 182 ? 7.721 12.788 -18.388 1.00 88.12 182 MET A CA 1
ATOM 1370 C C . MET A 1 182 ? 9.207 13.035 -18.132 1.00 88.12 182 MET A C 1
ATOM 1372 O O . MET A 1 182 ? 10.026 12.212 -18.517 1.00 88.12 182 MET A O 1
ATOM 1376 N N . LYS A 1 183 ? 9.551 14.075 -17.358 1.00 89.44 183 LYS A N 1
ATOM 1377 C CA . LYS A 1 183 ? 10.941 14.393 -16.993 1.00 89.44 183 LYS A CA 1
ATOM 1378 C C . LYS A 1 183 ? 11.646 13.225 -16.300 1.00 89.44 183 LYS A C 1
ATOM 1380 O O . LYS A 1 183 ? 12.828 12.984 -16.514 1.00 89.44 183 LYS A O 1
ATOM 1385 N N . ARG A 1 184 ? 10.926 12.488 -15.448 1.00 89.69 184 ARG A N 1
ATOM 1386 C CA . ARG A 1 184 ? 11.464 11.298 -14.774 1.00 89.69 184 ARG A CA 1
ATOM 1387 C C . ARG A 1 184 ? 11.703 10.141 -15.746 1.00 89.69 184 ARG A C 1
ATOM 1389 O O . ARG A 1 184 ? 12.616 9.356 -15.520 1.00 89.69 184 ARG A O 1
ATOM 1396 N N . GLU A 1 185 ? 10.869 10.010 -16.771 1.00 89.50 185 GLU A N 1
ATOM 1397 C CA . GLU A 1 185 ? 10.998 8.977 -17.797 1.00 89.50 185 GLU A CA 1
ATOM 1398 C C . GLU A 1 185 ? 12.130 9.285 -18.785 1.00 89.50 185 GLU A C 1
ATOM 1400 O O . GLU A 1 185 ? 12.900 8.375 -19.093 1.00 89.50 185 GLU A O 1
ATOM 1405 N N . SER A 1 186 ? 12.245 10.534 -19.245 1.00 83.75 186 SER A N 1
ATOM 1406 C CA . SER A 1 186 ? 13.149 10.931 -20.331 1.00 83.75 186 SER A CA 1
ATOM 1407 C C . SER A 1 186 ? 14.488 11.508 -19.863 1.00 83.75 186 SER A C 1
ATOM 1409 O O . SER A 1 186 ? 15.521 11.188 -20.449 1.00 83.75 186 SER A O 1
ATOM 1411 N N . ASP A 1 187 ? 14.498 12.326 -18.805 1.00 81.19 187 ASP A N 1
ATOM 1412 C CA . ASP A 1 187 ? 15.624 13.234 -18.528 1.00 81.19 187 ASP A CA 1
ATOM 1413 C C . ASP A 1 187 ? 16.416 12.863 -17.269 1.00 81.19 187 ASP A C 1
ATOM 1415 O O . ASP A 1 187 ? 17.553 13.303 -17.100 1.00 81.19 187 ASP A O 1
ATOM 1419 N N . ASP A 1 188 ? 15.832 12.085 -16.353 1.00 86.19 188 ASP A N 1
ATOM 1420 C CA . ASP A 1 188 ? 16.477 11.756 -15.082 1.00 86.19 188 ASP A CA 1
ATOM 1421 C C . ASP A 1 188 ? 17.437 10.559 -15.243 1.00 86.19 188 ASP A C 1
ATOM 1423 O O . ASP A 1 188 ? 16.987 9.413 -15.399 1.00 86.19 188 ASP A O 1
ATOM 1427 N N . PRO A 1 189 ? 18.769 10.770 -15.155 1.00 87.25 189 PRO A N 1
ATOM 1428 C CA . PRO A 1 189 ? 19.742 9.700 -15.335 1.00 87.25 189 PRO A CA 1
ATOM 1429 C C . PRO A 1 189 ? 19.595 8.581 -14.297 1.00 87.25 189 PRO A C 1
ATOM 1431 O O . PRO A 1 189 ? 20.000 7.449 -14.562 1.00 87.25 189 PRO A O 1
ATOM 1434 N N . LYS A 1 190 ? 18.971 8.862 -13.145 1.00 88.06 190 LYS A N 1
ATOM 1435 C CA . LYS A 1 190 ? 18.713 7.883 -12.085 1.00 88.06 190 LYS A CA 1
ATOM 1436 C C . LYS A 1 190 ? 17.675 6.832 -12.480 1.00 88.06 190 LYS A C 1
ATOM 1438 O O . LYS A 1 190 ? 17.655 5.755 -11.889 1.00 88.06 190 LYS A O 1
ATOM 1443 N N . TYR A 1 191 ? 16.812 7.128 -13.453 1.00 90.12 191 TYR A N 1
ATOM 1444 C CA . TYR A 1 191 ? 15.660 6.294 -13.810 1.00 90.12 191 TYR A CA 1
ATOM 1445 C C . TYR A 1 191 ? 15.679 5.832 -15.276 1.00 90.12 191 TYR A C 1
ATOM 1447 O O . TYR A 1 191 ? 14.639 5.492 -15.846 1.00 90.12 191 TYR A O 1
ATOM 1455 N N . LYS A 1 192 ? 16.868 5.758 -15.887 1.00 88.50 192 LYS A N 1
ATOM 1456 C CA . LYS A 1 192 ? 17.044 5.326 -17.286 1.00 88.50 192 LYS A CA 1
ATOM 1457 C C . LYS A 1 192 ? 16.549 3.909 -17.575 1.00 88.50 192 LYS A C 1
ATOM 1459 O O . LYS A 1 192 ? 16.098 3.663 -18.683 1.00 88.50 192 LYS A O 1
ATOM 1464 N N . THR A 1 193 ? 16.578 3.010 -16.591 1.00 93.19 193 THR A N 1
ATOM 1465 C CA . THR A 1 193 ? 16.155 1.609 -16.760 1.00 93.19 193 THR A CA 1
ATOM 1466 C C . THR A 1 193 ? 14.813 1.332 -16.096 1.00 93.19 193 THR A C 1
ATOM 1468 O O . THR A 1 193 ? 14.461 1.948 -15.081 1.00 93.19 193 THR A O 1
ATOM 1471 N N . ALA A 1 194 ? 14.046 0.390 -16.647 1.00 93.81 194 ALA A N 1
ATOM 1472 C CA . ALA A 1 194 ? 12.812 -0.095 -16.028 1.00 93.81 194 ALA A CA 1
ATOM 1473 C C . ALA A 1 194 ? 13.076 -0.622 -14.608 1.00 93.81 194 ALA A C 1
ATOM 1475 O O . ALA A 1 194 ? 12.342 -0.292 -13.676 1.00 93.81 194 ALA A O 1
ATOM 1476 N N . LYS A 1 195 ? 14.192 -1.335 -14.414 1.00 95.44 195 LYS A N 1
ATOM 1477 C CA . LYS A 1 195 ? 14.640 -1.833 -13.105 1.00 95.44 195 LYS A CA 1
ATOM 1478 C C . LYS A 1 195 ? 14.792 -0.714 -12.070 1.00 95.44 195 LYS A C 1
ATOM 1480 O O . LYS A 1 195 ? 14.335 -0.863 -10.939 1.00 95.44 195 LYS A O 1
ATOM 1485 N N . ALA A 1 196 ? 15.382 0.427 -12.436 1.00 94.75 196 ALA A N 1
ATOM 1486 C CA . ALA A 1 196 ? 15.534 1.557 -11.517 1.00 94.75 196 ALA A CA 1
ATOM 1487 C C . ALA A 1 196 ? 14.180 2.161 -11.102 1.00 94.75 196 ALA A C 1
ATOM 1489 O O . ALA A 1 196 ? 13.963 2.457 -9.923 1.00 94.75 196 ALA A O 1
ATOM 1490 N N . LEU A 1 197 ? 13.247 2.303 -12.049 1.00 94.75 197 LEU A N 1
ATOM 1491 C CA . LEU A 1 197 ? 11.889 2.774 -11.764 1.00 94.75 197 LEU A CA 1
ATOM 1492 C C . LEU A 1 197 ? 11.098 1.781 -10.897 1.00 94.75 197 LEU A C 1
ATOM 1494 O O . LEU A 1 197 ? 10.450 2.197 -9.936 1.00 94.75 197 LEU A O 1
ATOM 1498 N N . ILE A 1 198 ? 11.187 0.482 -11.187 1.00 95.81 198 ILE A N 1
ATOM 1499 C CA . ILE A 1 198 ? 10.531 -0.583 -10.414 1.00 95.81 198 ILE A CA 1
ATOM 1500 C C . ILE A 1 198 ? 11.098 -0.643 -8.989 1.00 95.81 198 ILE A C 1
ATOM 1502 O O . ILE A 1 198 ? 10.336 -0.714 -8.026 1.00 95.81 198 ILE A O 1
ATOM 1506 N N . ASN A 1 199 ? 12.413 -0.499 -8.815 1.00 95.56 199 ASN A N 1
ATOM 1507 C CA . ASN A 1 199 ? 13.029 -0.403 -7.489 1.00 95.56 199 ASN A CA 1
ATOM 1508 C C . ASN A 1 199 ? 12.570 0.843 -6.724 1.00 95.56 199 ASN A C 1
ATOM 1510 O O . ASN A 1 199 ? 12.353 0.795 -5.510 1.00 95.56 199 ASN A O 1
ATOM 1514 N N . ARG A 1 200 ? 12.366 1.969 -7.417 1.00 95.25 200 ARG A N 1
ATOM 1515 C CA . ARG A 1 200 ? 11.789 3.160 -6.787 1.00 95.25 200 ARG A CA 1
ATOM 1516 C C . ARG A 1 200 ? 10.338 2.930 -6.372 1.00 95.25 200 ARG A C 1
ATOM 1518 O O . ARG A 1 200 ? 9.944 3.364 -5.290 1.00 95.25 200 ARG A O 1
ATOM 1525 N N . TRP A 1 201 ? 9.556 2.251 -7.204 1.00 95.00 201 TRP A N 1
ATOM 1526 C CA . TRP A 1 201 ? 8.188 1.852 -6.886 1.00 95.00 201 TRP A CA 1
ATOM 1527 C C . TRP A 1 201 ? 8.137 0.916 -5.668 1.00 95.00 201 TRP A C 1
ATOM 1529 O O . TRP A 1 201 ? 7.364 1.169 -4.745 1.00 95.00 201 TRP A O 1
ATOM 1539 N N . LYS A 1 202 ? 9.042 -0.069 -5.589 1.00 96.31 202 LYS A N 1
ATOM 1540 C CA . LYS A 1 202 ? 9.235 -0.929 -4.409 1.00 96.31 202 LYS A CA 1
ATOM 1541 C C . LYS A 1 202 ? 9.497 -0.126 -3.146 1.00 96.31 202 LYS A C 1
ATOM 1543 O O . LYS A 1 202 ? 8.814 -0.332 -2.155 1.00 96.31 202 LYS A O 1
ATOM 1548 N N . TRP A 1 203 ? 10.436 0.819 -3.182 1.00 95.62 203 TRP A N 1
ATOM 1549 C CA . TRP A 1 203 ? 10.746 1.657 -2.019 1.00 95.62 203 TRP A CA 1
ATOM 1550 C C . TRP A 1 203 ? 9.512 2.415 -1.508 1.00 95.62 203 TRP A C 1
ATOM 1552 O O . TRP A 1 203 ? 9.254 2.479 -0.309 1.00 95.62 203 TRP A O 1
ATOM 1562 N N . HIS A 1 204 ? 8.703 2.949 -2.423 1.00 94.50 204 HIS A N 1
ATOM 1563 C CA . HIS A 1 204 ? 7.449 3.596 -2.056 1.00 94.50 204 HIS A CA 1
ATOM 1564 C C . HIS A 1 204 ? 6.423 2.620 -1.455 1.00 94.50 204 HIS A C 1
ATOM 1566 O O . HIS A 1 204 ? 5.685 3.007 -0.548 1.00 94.50 204 HIS A O 1
ATOM 1572 N N . ASN A 1 205 ? 6.364 1.381 -1.951 1.00 94.75 205 ASN A N 1
ATOM 1573 C CA . ASN A 1 205 ? 5.515 0.329 -1.394 1.00 94.75 205 ASN A CA 1
ATOM 1574 C C . ASN A 1 205 ? 6.017 -0.159 -0.028 1.00 94.75 205 ASN A C 1
ATOM 1576 O O . ASN A 1 205 ? 5.194 -0.431 0.838 1.00 94.75 205 ASN A O 1
ATOM 1580 N N . ASP A 1 206 ? 7.331 -0.217 0.205 1.00 95.50 206 ASP A N 1
ATOM 1581 C CA . ASP A 1 206 ? 7.925 -0.524 1.513 1.00 95.50 206 ASP A CA 1
ATOM 1582 C C . ASP A 1 206 ? 7.526 0.528 2.559 1.00 95.50 206 ASP A C 1
ATOM 1584 O O . ASP A 1 206 ? 7.052 0.177 3.639 1.00 95.50 206 ASP A O 1
ATOM 1588 N N . LEU A 1 207 ? 7.628 1.821 2.225 1.00 95.44 207 LEU A N 1
ATOM 1589 C CA . LEU A 1 207 ? 7.167 2.892 3.117 1.00 95.44 207 LEU A CA 1
ATOM 1590 C C . LEU A 1 207 ? 5.665 2.815 3.392 1.00 95.44 207 LEU A C 1
ATOM 1592 O O . LEU A 1 207 ? 5.235 2.931 4.539 1.00 95.44 207 LEU A O 1
ATOM 1596 N N . ARG A 1 208 ? 4.864 2.583 2.346 1.00 93.31 208 ARG A N 1
ATOM 1597 C CA . ARG A 1 208 ? 3.418 2.392 2.496 1.00 93.31 208 ARG A CA 1
ATOM 1598 C C . ARG A 1 208 ? 3.113 1.201 3.401 1.00 93.31 208 ARG A C 1
ATOM 1600 O O . ARG A 1 208 ? 2.253 1.303 4.262 1.00 93.31 208 ARG A O 1
ATOM 1607 N N . THR A 1 209 ? 3.838 0.099 3.241 1.00 94.88 209 THR A N 1
ATOM 1608 C CA . THR A 1 209 ? 3.698 -1.094 4.081 1.00 94.88 209 THR A CA 1
ATOM 1609 C C . THR A 1 209 ? 3.953 -0.769 5.546 1.00 94.88 209 THR A C 1
ATOM 1611 O O . THR A 1 209 ? 3.138 -1.129 6.386 1.00 94.88 209 THR A O 1
ATOM 1614 N N . ALA A 1 210 ? 5.033 -0.045 5.858 1.00 95.94 210 ALA A N 1
ATOM 1615 C CA . ALA A 1 210 ? 5.333 0.353 7.232 1.00 95.94 210 ALA A CA 1
ATOM 1616 C C . ALA A 1 210 ? 4.194 1.181 7.852 1.00 95.94 210 ALA A C 1
ATOM 1618 O O . ALA A 1 210 ? 3.782 0.916 8.980 1.00 95.94 210 ALA A O 1
ATOM 1619 N N . LEU A 1 211 ? 3.632 2.128 7.092 1.00 95.06 211 LEU A N 1
ATOM 1620 C CA . LEU A 1 211 ? 2.498 2.939 7.535 1.00 95.06 211 LEU A CA 1
ATOM 1621 C C . LEU A 1 211 ? 1.225 2.102 7.758 1.00 95.06 211 LEU A C 1
ATOM 1623 O O . LEU A 1 211 ? 0.541 2.283 8.762 1.00 95.06 211 LEU A O 1
ATOM 1627 N N . LEU A 1 212 ? 0.923 1.156 6.862 1.00 95.62 212 LEU A N 1
ATOM 1628 C CA . LEU A 1 212 ? -0.235 0.262 6.995 1.00 95.62 212 LEU A CA 1
ATOM 1629 C C . LEU A 1 212 ? -0.084 -0.713 8.176 1.00 95.62 212 LEU A C 1
ATOM 1631 O O . LEU A 1 212 ? -1.054 -0.977 8.887 1.00 95.62 212 LEU A O 1
ATOM 1635 N N . ILE A 1 213 ? 1.123 -1.237 8.412 1.00 96.44 213 ILE A N 1
ATOM 1636 C CA . ILE A 1 213 ? 1.421 -2.081 9.579 1.00 96.44 213 ILE A CA 1
ATOM 1637 C C . ILE A 1 213 ? 1.222 -1.276 10.863 1.00 96.44 213 ILE A C 1
ATOM 1639 O O . ILE A 1 213 ? 0.552 -1.755 11.773 1.00 96.44 213 ILE A O 1
ATOM 1643 N N . LEU A 1 214 ? 1.729 -0.040 10.918 1.00 95.62 214 LEU A N 1
ATOM 1644 C CA . LEU A 1 214 ? 1.521 0.844 12.064 1.00 95.62 214 LEU A CA 1
ATOM 1645 C C . LEU A 1 214 ? 0.027 1.069 12.335 1.00 95.62 214 LEU A C 1
ATOM 1647 O O . LEU A 1 214 ? -0.410 0.910 13.471 1.00 95.62 214 LEU A O 1
ATOM 1651 N N . GLY A 1 215 ? -0.764 1.369 11.299 1.00 95.19 215 GLY A N 1
ATOM 1652 C CA . GLY A 1 215 ? -2.217 1.515 11.426 1.00 95.19 215 GLY A CA 1
ATOM 1653 C C . GLY A 1 215 ? -2.901 0.251 11.951 1.00 95.19 215 GLY A C 1
ATOM 1654 O O . GLY A 1 215 ? -3.752 0.330 12.834 1.00 95.19 215 GLY A O 1
ATOM 1655 N N . THR A 1 216 ? -2.465 -0.921 11.483 1.00 97.06 216 THR A N 1
ATOM 1656 C CA . THR A 1 216 ? -2.968 -2.224 11.950 1.00 97.06 216 THR A CA 1
ATOM 1657 C C . THR A 1 216 ? -2.648 -2.460 13.426 1.00 97.06 216 THR A C 1
ATOM 1659 O O . THR A 1 216 ? -3.531 -2.853 14.183 1.00 97.06 216 THR A O 1
ATOM 1662 N N . ILE A 1 217 ? -1.410 -2.187 13.852 1.00 97.06 217 ILE A N 1
ATOM 1663 C CA . ILE A 1 217 ? -0.977 -2.349 15.247 1.00 97.06 217 ILE A CA 1
ATOM 1664 C C . ILE A 1 217 ? -1.754 -1.400 16.161 1.00 97.06 217 ILE A C 1
ATOM 1666 O O . ILE A 1 217 ? -2.288 -1.834 17.177 1.00 97.06 217 ILE A O 1
ATOM 1670 N N . VAL A 1 218 ? -1.864 -0.121 15.792 1.00 94.88 218 VAL A N 1
ATOM 1671 C CA . VAL A 1 218 ? -2.611 0.872 16.579 1.00 94.88 218 VAL A CA 1
ATOM 1672 C C . VAL A 1 218 ? -4.090 0.498 16.665 1.00 94.88 218 VAL A C 1
ATOM 1674 O O . VAL A 1 218 ? -4.669 0.567 17.746 1.00 94.88 218 VAL A O 1
ATOM 1677 N N . GLY A 1 219 ? -4.690 0.042 15.562 1.00 95.25 219 GLY A N 1
ATOM 1678 C CA . GLY A 1 219 ? -6.061 -0.464 15.553 1.00 95.25 219 GLY A CA 1
ATOM 1679 C C . GLY A 1 219 ? -6.240 -1.672 16.475 1.00 95.25 219 GLY A C 1
ATOM 1680 O O . GLY A 1 219 ? -7.206 -1.719 17.228 1.00 95.25 219 GLY A O 1
ATOM 1681 N N . ALA A 1 220 ? -5.301 -2.623 16.470 1.00 96.06 220 ALA A N 1
ATOM 1682 C CA . ALA A 1 220 ? -5.350 -3.799 17.342 1.00 96.06 220 ALA A CA 1
ATOM 1683 C C . ALA A 1 220 ? -5.247 -3.417 18.821 1.00 96.06 220 ALA A C 1
ATOM 1685 O O . ALA A 1 220 ? -6.026 -3.908 19.634 1.00 96.06 220 ALA A O 1
ATOM 1686 N N . ILE A 1 221 ? -4.338 -2.497 19.157 1.00 91.81 221 ILE A N 1
ATOM 1687 C CA . ILE A 1 221 ? -4.217 -1.944 20.509 1.00 91.81 221 ILE A CA 1
ATOM 1688 C C . ILE A 1 221 ? -5.532 -1.279 20.920 1.00 91.81 221 ILE A C 1
ATOM 1690 O O . ILE A 1 221 ? -6.052 -1.595 21.983 1.00 91.81 221 ILE A O 1
ATOM 1694 N N . ALA A 1 222 ? -6.104 -0.416 20.073 1.00 91.38 222 ALA A N 1
ATOM 1695 C CA . ALA A 1 222 ? -7.379 0.242 20.353 1.00 91.38 222 ALA A CA 1
ATOM 1696 C C . ALA A 1 222 ? -8.486 -0.778 20.646 1.00 91.38 222 ALA A C 1
ATOM 1698 O O . ALA A 1 222 ? -9.159 -0.671 21.662 1.00 91.38 222 ALA A O 1
ATOM 1699 N N . VAL A 1 223 ? -8.614 -1.813 19.810 1.00 92.50 223 VAL A N 1
ATOM 1700 C CA . VAL A 1 223 ? -9.609 -2.872 20.013 1.00 92.50 223 VAL A CA 1
ATOM 1701 C C . VAL A 1 223 ? -9.406 -3.593 21.343 1.00 92.50 223 VAL A C 1
ATOM 1703 O O . VAL A 1 223 ? -10.385 -3.800 22.044 1.00 92.50 223 VAL A O 1
ATOM 1706 N N . VAL A 1 224 ? -8.171 -3.940 21.717 1.00 90.88 224 VAL A N 1
ATOM 1707 C CA . VAL A 1 224 ? -7.871 -4.627 22.990 1.00 90.88 224 VAL A CA 1
ATOM 1708 C C . VAL A 1 224 ? -8.175 -3.753 24.210 1.00 90.88 224 VAL A C 1
ATOM 1710 O O . VAL A 1 224 ? -8.598 -4.274 25.241 1.00 90.88 224 VAL A O 1
ATOM 1713 N N . LEU A 1 225 ? -7.956 -2.441 24.106 1.00 84.94 225 LEU A N 1
ATOM 1714 C CA . LEU A 1 225 ? -8.288 -1.473 25.158 1.00 84.94 225 LEU A CA 1
ATOM 1715 C C . LEU A 1 225 ? -9.800 -1.212 25.264 1.00 84.94 225 LEU A C 1
ATOM 1717 O O . LEU A 1 225 ? -10.263 -0.743 26.297 1.00 84.94 225 LEU A O 1
ATOM 1721 N N . ASP A 1 226 ? -10.546 -1.516 24.204 1.00 83.81 226 ASP A N 1
ATOM 1722 C CA . ASP A 1 226 ? -11.998 -1.356 24.062 1.00 83.81 226 ASP A CA 1
ATOM 1723 C C . ASP A 1 226 ? -12.768 -2.677 24.300 1.00 83.81 226 ASP A C 1
ATOM 1725 O O . ASP A 1 226 ? -13.905 -2.838 23.848 1.00 83.81 226 ASP A O 1
ATOM 1729 N N . LEU A 1 227 ? -12.115 -3.668 24.920 1.00 79.06 227 LEU A N 1
ATOM 1730 C CA . LEU A 1 227 ? -12.703 -4.916 25.433 1.00 79.06 227 LEU A CA 1
ATOM 1731 C C . LEU A 1 227 ? -12.788 -4.857 26.953 1.00 79.06 227 LEU A C 1
ATOM 1733 O O . LEU A 1 227 ? -13.804 -5.326 27.496 1.00 79.06 227 LEU A O 1
#

Organism: NCBI:txid1690604